Protein AF-A0A1I7TB67-F1 (afdb_monomer)

pLDDT: mean 87.42, std 12.39, range [39.12, 98.25]

Sequence (282 aa):
MHPFYDVKHPHENVTVHERLLENHDFSLIDQDLSWSTNLTELSQSGRPLSVLYDMLVRPGADTGADSPGCLQWEMDRRKEIPHMVIGETKIGGSWNEYDPEMLTVSFSDWMDMPGLTMEQWLGGRPLVKRLPSMAIATYLKKYVEKLGLRKKFHQFFGVTSIRKVGDVWITEGKRSTDGRHFRIRSKQVVVACGKTSPRKLELPNEEHCNIVYDVRTLKERLDSTKKTVIDEEYDTPSTSTSAPVIVVGDGVSSVDCVRHCLERDIPVVHVIRRTLRELRSE

Organism: NCBI:txid1561998

Foldseek 3Di:
DFKAFAPVQAQPPPVLRVVSVVPRVDGPVPDDPVCQCVDPVQVVVVHSPVVSQVCQCPPCVVVVDPGHHRIAADDDPVPDDDAAAEDQADQLACLVVADQQDWDPFFQQVPQDHPAGPCNVVVHDDPDRIDGSNSSSVVRVVVCVVVVVVVRYDYQWDWDDWDDDPQWIWTWGARNVPRDIDIDIGNDDDDDNDDDDFDDPPDPPVVVDPDDRFQNVLVVVQVVVVVVVVPDDDDDPDPPPAPEAEQEEDDPRSVSNVVVCVVVVHHYHYHYDDDPVRVVVD

Structure (mmCIF, N/CA/C/O backbone):
data_AF-A0A1I7TB67-F1
#
_entry.id   AF-A0A1I7TB67-F1
#
loop_
_atom_site.group_PDB
_atom_site.id
_atom_site.type_symbol
_atom_site.label_atom_id
_atom_site.label_alt_id
_atom_site.label_comp_id
_atom_site.label_asym_id
_atom_site.label_entity_id
_atom_site.label_seq_id
_atom_site.pdbx_PDB_ins_code
_atom_site.Cartn_x
_atom_site.Cartn_y
_atom_site.Cartn_z
_atom_site.occupancy
_atom_site.B_iso_or_equiv
_atom_site.auth_seq_id
_atom_site.auth_comp_id
_atom_site.auth_asym_id
_atom_site.auth_atom_id
_atom_site.pdbx_PDB_model_num
ATOM 1 N N . MET A 1 1 ? 3.762 2.035 -16.291 1.00 89.12 1 MET A N 1
ATOM 2 C CA . MET A 1 1 ? 4.929 2.893 -16.022 1.00 89.12 1 MET A CA 1
ATOM 3 C C . MET A 1 1 ? 6.072 1.981 -15.632 1.00 89.12 1 MET A C 1
ATOM 5 O O . MET A 1 1 ? 5.809 0.973 -14.988 1.00 89.12 1 MET A O 1
ATOM 9 N N . HIS A 1 2 ? 7.264 2.255 -16.134 1.00 93.31 2 HIS A N 1
ATOM 10 C CA . HIS A 1 2 ? 8.383 1.329 -16.203 1.00 93.31 2 HIS A CA 1
ATOM 11 C C . HIS A 1 2 ? 9.573 1.943 -15.450 1.00 93.31 2 HIS A C 1
ATOM 13 O O . HIS A 1 2 ? 9.834 3.131 -15.643 1.00 93.31 2 HIS A O 1
ATOM 19 N N . PRO A 1 3 ? 10.247 1.185 -14.570 1.00 95.44 3 PRO A N 1
ATOM 20 C CA . PRO A 1 3 ? 11.448 1.647 -13.884 1.00 95.44 3 PRO A CA 1
ATOM 21 C C . PRO A 1 3 ? 12.650 1.571 -14.825 1.00 95.44 3 PRO A C 1
ATOM 23 O O . PRO A 1 3 ? 12.883 0.526 -15.436 1.00 95.44 3 PRO A O 1
ATOM 26 N N . PHE A 1 4 ? 13.414 2.648 -14.912 1.00 96.38 4 PHE A N 1
ATOM 27 C CA . PHE A 1 4 ? 14.706 2.719 -15.587 1.00 96.38 4 PHE A CA 1
ATOM 28 C C . PHE A 1 4 ? 15.764 3.128 -14.576 1.00 96.38 4 PHE A C 1
ATOM 30 O O . PHE A 1 4 ? 15.467 3.825 -13.603 1.00 96.38 4 PHE A O 1
ATOM 37 N N . TYR A 1 5 ? 16.994 2.688 -14.804 1.00 96.69 5 TYR A N 1
ATOM 38 C CA . TYR A 1 5 ? 18.109 3.107 -13.974 1.00 96.69 5 TYR A CA 1
ATOM 39 C C . TYR A 1 5 ? 18.420 4.585 -14.235 1.00 96.69 5 TYR A C 1
ATOM 41 O O . TYR A 1 5 ? 18.471 5.021 -15.388 1.00 96.69 5 TYR A O 1
ATOM 49 N N . ASP A 1 6 ? 18.584 5.369 -13.173 1.00 95.62 6 ASP A N 1
ATOM 50 C CA . ASP A 1 6 ? 18.954 6.776 -13.270 1.00 95.62 6 ASP A CA 1
ATOM 51 C C . ASP A 1 6 ? 20.472 6.931 -13.154 1.00 95.62 6 ASP A C 1
ATOM 53 O O . ASP A 1 6 ? 21.048 6.920 -12.068 1.00 95.62 6 ASP A O 1
ATOM 57 N N . VAL A 1 7 ? 21.129 7.125 -14.297 1.00 93.44 7 VAL A N 1
ATOM 58 C CA . VAL A 1 7 ? 22.589 7.292 -14.381 1.00 93.44 7 VAL A CA 1
ATOM 59 C C . VAL A 1 7 ? 23.075 8.541 -13.625 1.00 93.44 7 VAL A C 1
ATOM 61 O O . VAL A 1 7 ? 24.240 8.607 -13.238 1.00 93.44 7 VAL A O 1
ATOM 64 N N . LYS A 1 8 ? 22.202 9.531 -13.372 1.00 93.75 8 LYS A N 1
ATOM 65 C CA . LYS A 1 8 ? 22.553 10.736 -12.598 1.00 93.75 8 LYS A CA 1
ATOM 66 C C . LYS A 1 8 ? 22.608 10.475 -11.094 1.00 93.75 8 LYS A C 1
ATOM 68 O O . LYS A 1 8 ? 23.275 11.226 -10.386 1.00 93.75 8 LYS A O 1
ATOM 73 N N . HIS A 1 9 ? 21.937 9.427 -10.625 1.00 93.56 9 HIS A N 1
ATOM 74 C CA . HIS A 1 9 ? 21.902 9.011 -9.225 1.00 93.56 9 HIS A CA 1
ATOM 75 C C . HIS A 1 9 ? 22.401 7.562 -9.117 1.00 93.56 9 HIS A C 1
ATOM 77 O O . HIS A 1 9 ? 21.609 6.637 -8.918 1.00 93.56 9 HIS A O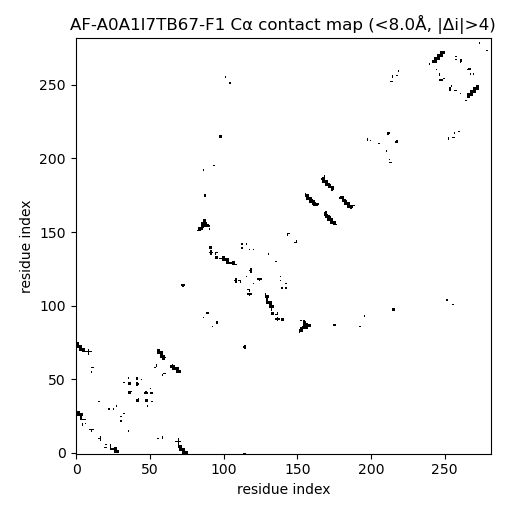 1
ATOM 83 N N . PRO A 1 10 ? 23.716 7.340 -9.303 1.00 92.75 10 PRO A 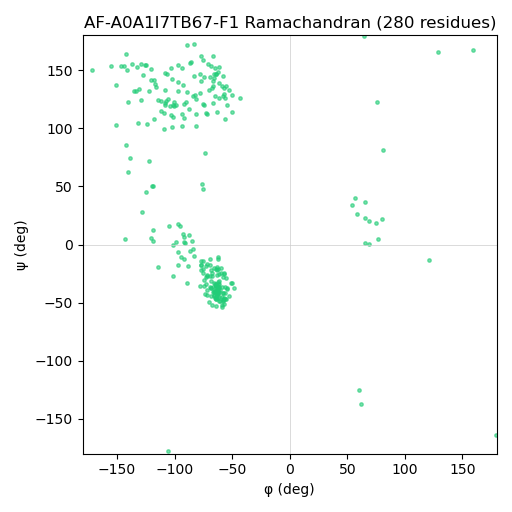N 1
ATOM 84 C CA . PRO A 1 10 ? 24.283 6.002 -9.372 1.00 92.75 10 PRO A CA 1
ATOM 85 C C . PRO A 1 10 ? 24.159 5.256 -8.041 1.00 92.75 10 PRO A C 1
ATOM 87 O O . PRO A 1 10 ? 24.274 5.846 -6.969 1.00 92.75 10 PRO A O 1
ATOM 90 N N . HIS A 1 11 ? 23.988 3.937 -8.121 1.00 91.50 11 HIS A N 1
ATOM 91 C CA . HIS A 1 11 ? 24.039 3.065 -6.953 1.00 91.50 11 HIS A CA 1
ATOM 92 C C . HIS A 1 11 ? 25.458 3.025 -6.353 1.00 91.50 11 HIS A C 1
ATOM 94 O O . HIS A 1 11 ? 26.442 2.968 -7.089 1.00 91.50 11 HIS A O 1
ATOM 100 N N . GLU A 1 12 ? 25.565 3.014 -5.021 1.00 88.88 12 GLU A N 1
ATOM 101 C CA . GLU A 1 12 ? 26.849 3.088 -4.301 1.00 88.88 12 GLU A CA 1
ATOM 102 C C . GLU A 1 12 ? 27.734 1.849 -4.520 1.00 88.88 12 GLU A C 1
ATOM 104 O O . GLU A 1 12 ? 28.956 1.949 -4.636 1.00 88.88 12 GLU A O 1
ATOM 109 N N . ASN A 1 13 ? 27.123 0.663 -4.609 1.00 89.06 13 ASN A N 1
ATOM 110 C CA . ASN A 1 13 ? 27.834 -0.566 -4.960 1.00 89.06 13 ASN A CA 1
ATOM 111 C C . ASN A 1 13 ? 28.228 -0.547 -6.449 1.00 89.06 13 ASN A C 1
ATOM 113 O O . ASN A 1 13 ? 27.364 -0.647 -7.323 1.00 89.06 13 ASN A O 1
ATOM 117 N N . VAL A 1 14 ? 29.536 -0.466 -6.719 1.00 90.69 14 VAL A N 1
ATOM 118 C CA . VAL A 1 14 ? 30.121 -0.372 -8.069 1.00 90.69 14 VAL A CA 1
ATOM 119 C C . VAL A 1 14 ? 29.698 -1.535 -8.967 1.00 90.69 14 VAL A C 1
ATOM 121 O O . VAL A 1 14 ? 29.331 -1.314 -10.116 1.00 90.69 14 VAL A O 1
ATOM 124 N N . THR A 1 15 ? 29.663 -2.764 -8.446 1.00 90.19 15 THR A N 1
ATOM 125 C CA . THR A 1 15 ? 29.260 -3.937 -9.235 1.00 90.19 15 THR A CA 1
ATOM 126 C C . THR A 1 15 ? 27.789 -3.862 -9.641 1.00 90.19 15 THR A C 1
ATOM 128 O O . THR A 1 15 ? 27.446 -4.187 -10.775 1.00 90.19 15 THR A O 1
ATOM 131 N N . VAL A 1 16 ? 26.912 -3.410 -8.739 1.00 91.50 16 VAL A N 1
ATOM 132 C CA . VAL A 1 16 ? 25.491 -3.170 -9.056 1.00 91.50 16 VAL A CA 1
ATOM 133 C C . VAL A 1 16 ? 25.360 -2.062 -10.102 1.00 91.50 16 VAL A C 1
ATOM 135 O O . VAL A 1 16 ? 24.614 -2.217 -11.067 1.00 91.50 16 VAL A O 1
ATOM 138 N N . HIS A 1 17 ? 26.106 -0.968 -9.932 1.00 93.81 17 HIS A N 1
ATOM 139 C CA . HIS A 1 17 ? 26.105 0.160 -10.858 1.00 93.81 17 HIS A CA 1
ATOM 140 C C . HIS A 1 17 ? 26.509 -0.262 -12.276 1.00 93.81 17 HIS A C 1
ATOM 142 O O . HIS A 1 17 ? 25.766 0.013 -13.214 1.00 93.81 17 HIS A O 1
ATOM 148 N N . GLU A 1 18 ? 27.638 -0.958 -12.436 1.00 93.50 18 GLU A N 1
ATOM 149 C CA . GLU A 1 18 ? 28.138 -1.420 -13.738 1.00 93.50 18 GLU A CA 1
ATOM 150 C C . GLU A 1 18 ? 27.126 -2.335 -14.438 1.00 93.50 18 GLU A C 1
ATOM 152 O O . GLU A 1 18 ? 26.805 -2.121 -15.607 1.00 93.50 18 GLU A O 1
ATOM 157 N N . ARG A 1 19 ? 26.539 -3.291 -13.705 1.00 93.19 19 ARG A N 1
ATOM 158 C CA . ARG A 1 19 ? 25.526 -4.214 -14.244 1.00 93.19 19 ARG A CA 1
ATOM 159 C C . ARG A 1 19 ? 24.264 -3.513 -14.734 1.00 93.19 19 ARG A C 1
ATOM 161 O O . ARG A 1 19 ? 23.714 -3.895 -15.764 1.00 93.19 19 ARG A O 1
ATOM 168 N N . LEU A 1 20 ? 23.792 -2.503 -14.006 1.00 94.69 20 LEU A N 1
ATOM 169 C CA . LEU A 1 20 ? 22.623 -1.721 -14.414 1.00 94.69 20 LEU A CA 1
ATOM 170 C C . LEU A 1 20 ? 22.950 -0.760 -15.564 1.00 94.69 20 LEU A C 1
ATOM 172 O O . LEU A 1 20 ? 22.087 -0.494 -16.401 1.00 94.69 20 LEU A O 1
ATOM 176 N N . LEU A 1 21 ? 24.191 -0.270 -15.636 1.00 95.12 21 LEU A N 1
ATOM 177 C CA . LEU A 1 21 ? 24.649 0.626 -16.696 1.00 95.12 21 LEU A CA 1
ATOM 178 C C . LEU A 1 21 ? 24.739 -0.081 -18.058 1.00 95.12 21 LEU A C 1
ATOM 180 O O . LEU A 1 21 ? 24.368 0.520 -19.069 1.00 95.12 21 LEU A O 1
ATOM 184 N N . GLU A 1 22 ? 25.148 -1.360 -18.080 1.00 93.56 22 GLU A N 1
ATOM 185 C CA . GLU A 1 22 ? 25.217 -2.207 -19.289 1.00 93.56 22 GLU A CA 1
ATOM 186 C C . GLU A 1 22 ? 23.914 -2.183 -20.109 1.00 93.56 22 GLU A C 1
ATOM 188 O O . GLU A 1 22 ? 23.960 -2.252 -21.335 1.00 93.56 22 GLU A O 1
ATOM 193 N N . ASN A 1 23 ? 22.757 -2.056 -19.447 1.00 92.69 23 ASN A N 1
ATOM 194 C CA . ASN A 1 23 ? 21.434 -2.096 -20.075 1.00 92.69 23 ASN A CA 1
ATOM 195 C C . ASN A 1 23 ? 20.546 -0.896 -19.695 1.00 92.69 23 ASN A C 1
ATOM 197 O O . ASN A 1 23 ? 19.321 -1.019 -19.689 1.00 92.69 23 ASN A O 1
ATOM 201 N N . HIS A 1 24 ? 21.132 0.265 -19.376 1.00 93.19 24 HIS A N 1
ATOM 202 C CA . HIS A 1 24 ? 20.386 1.430 -18.871 1.00 93.19 24 HIS A CA 1
ATOM 203 C C . HIS A 1 24 ? 19.297 1.960 -19.827 1.00 93.19 24 HIS A C 1
ATOM 205 O O . HIS A 1 24 ? 18.316 2.542 -19.366 1.00 93.19 24 HIS A O 1
ATOM 211 N N . ASP A 1 25 ? 19.430 1.707 -21.134 1.00 93.44 25 ASP A N 1
ATOM 212 C CA . ASP A 1 25 ? 18.431 2.041 -22.163 1.00 93.44 25 ASP A CA 1
ATOM 213 C C . ASP A 1 25 ? 17.146 1.194 -22.074 1.00 93.44 25 ASP A C 1
ATOM 215 O O . ASP A 1 25 ? 16.137 1.494 -22.720 1.00 93.44 25 ASP A O 1
ATOM 219 N N . PHE A 1 26 ? 17.159 0.116 -21.287 1.00 94.00 26 PHE A N 1
ATOM 220 C CA . PHE A 1 26 ? 16.025 -0.778 -21.091 1.00 94.00 26 PHE A CA 1
ATOM 221 C C . PHE A 1 26 ? 15.435 -0.618 -19.694 1.00 94.00 26 PHE A C 1
ATOM 223 O O . PHE A 1 26 ? 16.140 -0.399 -18.710 1.00 94.00 26 PHE A O 1
ATOM 230 N N . SER A 1 27 ? 14.120 -0.802 -19.580 1.00 94.88 27 SER A N 1
ATOM 231 C CA . SER A 1 27 ? 13.483 -0.846 -18.268 1.00 94.88 27 SER A CA 1
ATOM 232 C C . SER A 1 27 ? 13.966 -2.067 -17.499 1.00 94.88 27 SER A C 1
ATOM 234 O O . SER A 1 27 ? 14.076 -3.143 -18.077 1.00 94.88 27 SER A O 1
ATOM 236 N N . LEU A 1 28 ? 14.136 -1.941 -16.183 1.00 94.88 28 LEU A N 1
ATOM 237 C CA . LEU A 1 28 ? 14.546 -3.052 -15.322 1.00 94.88 28 LEU A CA 1
ATOM 238 C C . LEU A 1 28 ? 13.617 -4.271 -15.433 1.00 94.88 28 LEU A C 1
ATOM 240 O O . LEU A 1 28 ? 14.074 -5.392 -15.254 1.00 94.88 28 LEU A O 1
ATOM 244 N N . ILE A 1 29 ? 12.330 -4.079 -15.755 1.00 92.50 29 ILE A N 1
ATOM 245 C CA . ILE A 1 29 ? 11.395 -5.207 -15.930 1.00 92.50 29 ILE A CA 1
ATOM 246 C C . ILE A 1 29 ? 11.640 -6.003 -17.220 1.00 92.50 29 ILE A C 1
ATOM 248 O O . ILE A 1 29 ? 11.142 -7.116 -17.347 1.00 92.50 29 ILE A O 1
ATOM 252 N N . ASP A 1 30 ? 12.353 -5.408 -18.177 1.00 92.56 30 ASP A N 1
ATOM 253 C CA . ASP A 1 30 ? 12.696 -5.997 -19.470 1.00 92.56 30 ASP A CA 1
ATOM 254 C C . ASP A 1 30 ? 14.157 -6.508 -19.491 1.00 92.56 30 ASP A C 1
ATOM 256 O O . ASP A 1 30 ? 14.607 -7.028 -20.510 1.00 92.56 30 ASP A O 1
ATOM 260 N N . GLN A 1 31 ? 14.904 -6.358 -18.388 1.00 93.81 31 GLN A N 1
ATOM 261 C CA . GLN A 1 31 ? 16.299 -6.786 -18.253 1.00 93.81 31 GLN A CA 1
ATOM 262 C C . GLN A 1 31 ? 16.421 -8.159 -17.573 1.00 93.81 31 GLN A C 1
ATOM 264 O O . GLN A 1 31 ? 15.592 -8.542 -16.745 1.00 93.81 31 GLN A O 1
ATOM 269 N N . ASP A 1 32 ? 17.512 -8.877 -17.860 1.00 91.44 32 ASP A N 1
ATOM 270 C CA . ASP A 1 32 ? 17.909 -10.048 -17.077 1.00 91.44 32 ASP A CA 1
ATOM 271 C C . ASP A 1 32 ? 18.666 -9.612 -15.813 1.00 91.44 32 ASP A C 1
ATOM 273 O O . ASP A 1 32 ? 19.847 -9.265 -15.845 1.00 91.44 32 ASP A O 1
ATOM 277 N N . LEU A 1 33 ? 17.961 -9.632 -14.680 1.00 92.38 33 LEU A N 1
ATOM 278 C CA . LEU A 1 33 ? 18.500 -9.286 -13.363 1.00 92.38 33 LEU A CA 1
ATOM 279 C C . LEU A 1 33 ? 18.963 -10.515 -12.561 1.00 92.38 33 LEU A C 1
ATOM 281 O O . LEU A 1 33 ? 19.160 -10.420 -11.346 1.00 92.38 33 LEU A O 1
ATOM 285 N N . SER A 1 34 ? 19.139 -11.677 -13.201 1.00 88.62 34 SER A N 1
ATOM 286 C CA . SER A 1 34 ? 19.585 -12.909 -12.533 1.00 88.62 34 SER A CA 1
ATOM 287 C C . SER A 1 34 ? 20.938 -12.757 -11.835 1.00 88.62 34 SER A C 1
ATOM 289 O O . SER A 1 34 ? 21.161 -13.368 -10.797 1.00 88.62 34 SER A O 1
ATOM 291 N N . TRP A 1 35 ? 21.808 -11.865 -12.314 1.00 88.75 35 TRP A N 1
ATOM 292 C CA . TRP A 1 35 ? 23.085 -11.548 -11.667 1.00 88.75 35 TRP A CA 1
ATOM 293 C C . TRP A 1 35 ? 22.935 -11.058 -10.217 1.00 88.75 35 TRP A C 1
ATOM 295 O O . TRP A 1 35 ? 23.855 -11.245 -9.420 1.00 88.75 35 TRP A O 1
ATOM 305 N N . SER A 1 36 ? 21.784 -10.484 -9.847 1.00 88.25 36 SER A N 1
ATOM 306 C CA . SER A 1 36 ? 21.511 -10.013 -8.481 1.00 88.25 36 SER A CA 1
ATOM 307 C C . SER A 1 36 ? 21.550 -11.132 -7.437 1.00 88.25 36 SER A C 1
ATOM 309 O O . SER A 1 36 ? 21.874 -10.880 -6.278 1.00 88.25 36 SER A O 1
ATOM 311 N N . THR A 1 37 ? 21.296 -12.387 -7.828 1.00 84.06 37 THR A N 1
ATOM 312 C CA . THR A 1 37 ? 21.375 -13.539 -6.915 1.00 84.06 37 THR A CA 1
ATOM 313 C C . THR A 1 37 ? 22.804 -13.844 -6.475 1.00 84.06 37 THR A C 1
ATOM 315 O O . THR A 1 37 ? 23.003 -14.488 -5.449 1.00 84.06 37 THR A O 1
ATOM 318 N N . ASN A 1 38 ? 23.797 -13.401 -7.249 1.00 80.62 38 ASN A N 1
ATOM 319 C CA . ASN A 1 38 ? 25.212 -13.675 -7.002 1.00 80.62 38 ASN A CA 1
ATOM 320 C C . ASN A 1 38 ? 25.848 -12.658 -6.045 1.00 80.62 38 ASN A C 1
ATOM 322 O O . ASN A 1 38 ? 27.000 -12.823 -5.651 1.00 80.62 38 ASN A O 1
ATOM 326 N N . LEU A 1 39 ? 25.109 -11.614 -5.662 1.00 78.75 39 LEU A N 1
ATOM 327 C CA . LEU A 1 39 ? 25.555 -10.625 -4.692 1.00 78.75 39 LEU A CA 1
ATOM 328 C C . LEU A 1 39 ? 25.206 -11.097 -3.283 1.00 78.75 39 LEU A C 1
ATOM 330 O O . LEU A 1 39 ? 24.034 -11.232 -2.933 1.00 78.75 39 LEU A O 1
ATOM 334 N N . THR A 1 40 ? 26.234 -11.332 -2.468 1.00 69.94 40 THR A N 1
ATOM 335 C CA . THR A 1 40 ? 26.109 -11.833 -1.090 1.00 69.94 40 THR A CA 1
ATOM 336 C C . THR A 1 40 ? 25.188 -10.969 -0.227 1.00 69.94 40 THR A C 1
ATOM 338 O O . THR A 1 40 ? 24.418 -11.501 0.566 1.00 69.94 40 THR A O 1
ATOM 341 N N . GLU A 1 41 ? 25.223 -9.648 -0.411 1.00 69.25 41 GLU A N 1
ATOM 342 C CA . GLU A 1 41 ? 24.366 -8.687 0.302 1.00 69.25 41 GLU A CA 1
ATOM 343 C C . GLU A 1 41 ? 22.875 -8.872 -0.028 1.00 69.25 41 GLU A C 1
ATOM 345 O O . GLU A 1 41 ? 22.018 -8.722 0.838 1.00 69.25 41 GLU A O 1
ATOM 350 N N . LEU A 1 42 ? 22.555 -9.260 -1.266 1.00 67.69 42 LEU A N 1
ATOM 351 C CA . LEU A 1 42 ? 21.179 -9.435 -1.738 1.00 67.69 42 LEU A CA 1
ATOM 352 C C . LEU A 1 42 ? 20.658 -10.858 -1.495 1.00 67.69 42 LEU A C 1
ATOM 354 O O . LEU A 1 42 ? 19.467 -11.059 -1.239 1.00 67.69 42 LEU A O 1
ATOM 358 N N . SER A 1 43 ? 21.535 -11.860 -1.575 1.00 63.50 43 SER A N 1
ATOM 359 C CA . SER A 1 43 ? 21.163 -13.279 -1.554 1.00 63.50 43 SER A CA 1
ATOM 360 C C . SER A 1 43 ? 20.786 -13.808 -0.169 1.00 63.50 43 SER A C 1
ATOM 362 O O . SER A 1 43 ? 19.968 -14.726 -0.075 1.00 63.50 43 SER A O 1
ATOM 364 N N . GLN A 1 44 ? 21.278 -13.187 0.910 1.00 66.94 44 GLN A N 1
ATOM 365 C CA . GLN A 1 44 ? 20.950 -13.571 2.294 1.00 66.94 44 GLN A CA 1
ATOM 366 C C . GLN A 1 44 ? 19.462 -13.389 2.644 1.00 66.94 44 GLN A C 1
ATOM 368 O O . GLN A 1 44 ? 18.953 -14.041 3.553 1.00 66.94 44 GLN A O 1
ATOM 373 N N . SER A 1 45 ? 18.744 -12.552 1.892 1.00 67.00 45 SER A N 1
ATOM 374 C CA . SER A 1 45 ? 17.313 -12.285 2.087 1.00 67.00 45 SER A CA 1
ATOM 375 C C . SER A 1 45 ? 16.381 -13.390 1.563 1.00 67.00 45 SER A C 1
ATOM 377 O O . SER A 1 45 ? 15.176 -13.361 1.821 1.00 67.00 45 SER A O 1
ATOM 379 N N . GLY A 1 46 ? 16.891 -14.325 0.749 1.00 76.56 46 GLY A N 1
ATOM 380 C CA . GLY A 1 46 ? 16.075 -15.279 -0.014 1.00 76.56 46 GLY A CA 1
ATOM 381 C C . GLY A 1 46 ? 15.187 -14.637 -1.096 1.00 76.56 46 GLY A C 1
ATOM 382 O O . GLY A 1 46 ? 14.437 -15.347 -1.768 1.00 76.56 46 GLY A O 1
ATOM 383 N N . ARG A 1 47 ? 15.251 -13.307 -1.278 1.00 84.56 47 ARG A N 1
ATOM 384 C CA . ARG A 1 47 ? 14.491 -12.520 -2.267 1.00 84.56 47 ARG A CA 1
ATOM 385 C C . ARG A 1 47 ? 15.363 -11.418 -2.894 1.00 84.56 47 ARG A C 1
ATOM 387 O O . ARG A 1 47 ? 15.035 -10.237 -2.780 1.00 84.56 47 ARG A O 1
ATOM 394 N N . PRO A 1 48 ? 16.448 -11.789 -3.595 1.00 86.44 48 PRO A N 1
ATOM 395 C CA . PRO A 1 48 ? 17.457 -10.841 -4.073 1.00 86.44 48 PRO A CA 1
ATOM 396 C C . PRO A 1 48 ? 16.895 -9.758 -5.000 1.00 86.44 48 PRO A C 1
ATOM 398 O O . PRO A 1 48 ? 17.295 -8.605 -4.893 1.00 86.44 48 PRO A O 1
ATOM 401 N N . LEU A 1 49 ? 15.914 -10.088 -5.850 1.00 88.56 49 LEU A N 1
ATOM 402 C CA . LEU A 1 49 ? 15.264 -9.096 -6.712 1.00 88.56 49 LEU A CA 1
ATOM 403 C C . LEU A 1 49 ? 14.474 -8.057 -5.912 1.00 88.56 49 LEU A C 1
ATOM 405 O O . LEU A 1 49 ? 14.555 -6.875 -6.218 1.00 88.56 49 LEU A O 1
ATOM 409 N N . SER A 1 50 ? 13.718 -8.474 -4.893 1.00 88.31 50 SER A N 1
ATOM 410 C CA . SER A 1 50 ? 12.957 -7.535 -4.060 1.00 88.31 50 SER A CA 1
ATOM 411 C C . SER A 1 50 ? 13.893 -6.570 -3.340 1.00 88.31 50 SER A C 1
ATOM 413 O O . SER A 1 50 ? 13.685 -5.367 -3.415 1.00 88.31 50 SER A O 1
ATOM 415 N N . VAL A 1 51 ? 14.970 -7.096 -2.750 1.00 88.75 51 VAL A N 1
ATOM 416 C CA . VAL A 1 51 ? 15.974 -6.274 -2.064 1.00 88.75 51 VAL A CA 1
ATOM 417 C C . VAL A 1 51 ? 16.686 -5.331 -3.032 1.00 88.75 51 VAL A C 1
ATOM 419 O O . VAL A 1 51 ? 16.874 -4.167 -2.699 1.00 88.75 51 VAL A O 1
ATOM 422 N N . LEU A 1 52 ? 17.020 -5.780 -4.249 1.00 91.62 52 LEU A N 1
ATOM 423 C CA . LEU A 1 52 ? 17.589 -4.901 -5.274 1.00 91.62 52 LEU A CA 1
ATOM 424 C C . LEU A 1 52 ? 16.650 -3.728 -5.581 1.00 91.62 52 LEU A C 1
ATOM 426 O O . LEU A 1 52 ? 17.094 -2.586 -5.618 1.00 91.62 52 LEU A O 1
ATOM 430 N N . TYR A 1 53 ? 15.356 -3.986 -5.784 1.00 92.06 53 TYR A N 1
ATOM 431 C CA . TYR A 1 53 ? 14.387 -2.914 -6.014 1.00 92.06 53 TYR A CA 1
ATOM 432 C C . TYR A 1 53 ? 14.280 -1.968 -4.817 1.00 92.06 53 TYR A C 1
ATOM 434 O O . TYR A 1 53 ? 14.265 -0.758 -5.026 1.00 92.06 53 TYR A O 1
ATOM 442 N N . ASP A 1 54 ? 14.255 -2.485 -3.590 1.00 90.00 54 ASP A N 1
ATOM 443 C CA . ASP A 1 54 ? 14.197 -1.655 -2.383 1.00 90.00 54 ASP A CA 1
ATOM 444 C C . ASP A 1 54 ? 15.437 -0.750 -2.275 1.00 90.00 54 ASP A C 1
ATOM 446 O O . ASP A 1 54 ? 15.298 0.461 -2.087 1.00 90.00 54 ASP A O 1
ATOM 450 N N . MET A 1 55 ? 16.634 -1.300 -2.514 1.00 90.00 55 MET A N 1
ATOM 451 C CA . MET A 1 55 ? 17.896 -0.550 -2.541 1.00 90.00 55 MET A CA 1
ATOM 452 C C . MET A 1 55 ? 17.946 0.490 -3.662 1.00 90.00 55 MET A C 1
ATOM 454 O O . MET A 1 55 ? 18.504 1.564 -3.472 1.00 90.00 55 MET A O 1
ATOM 458 N N . LEU A 1 56 ? 17.356 0.209 -4.827 1.00 93.69 56 LEU A N 1
ATOM 459 C CA . LEU A 1 56 ? 17.324 1.160 -5.939 1.00 93.69 56 LEU A CA 1
ATOM 460 C C . LEU A 1 56 ? 16.276 2.257 -5.743 1.00 93.69 56 LEU A C 1
ATOM 462 O O . LEU A 1 56 ? 16.505 3.396 -6.141 1.00 93.69 56 LEU A O 1
ATOM 466 N N . VAL A 1 57 ? 15.125 1.951 -5.141 1.00 92.50 57 VAL A N 1
ATOM 467 C CA . VAL A 1 57 ? 14.111 2.967 -4.825 1.00 92.50 57 VAL A CA 1
ATOM 468 C C . VAL A 1 57 ? 14.594 3.852 -3.673 1.00 92.50 57 VAL A C 1
ATOM 470 O O . VAL A 1 57 ? 14.362 5.060 -3.718 1.00 92.50 57 VAL A O 1
ATOM 473 N N . ARG A 1 58 ? 15.256 3.277 -2.656 1.00 90.12 58 ARG A N 1
ATOM 474 C CA . ARG A 1 58 ? 15.755 3.989 -1.465 1.00 90.12 58 ARG A CA 1
ATOM 475 C C . ARG A 1 58 ? 17.113 3.444 -0.999 1.00 90.12 58 ARG A C 1
ATOM 477 O O . ARG A 1 58 ? 17.157 2.616 -0.083 1.00 90.12 58 ARG A O 1
ATOM 484 N N . PRO A 1 59 ? 18.224 3.929 -1.574 1.00 89.94 59 PRO A N 1
ATOM 485 C CA . PRO A 1 59 ? 19.557 3.512 -1.152 1.00 89.94 59 PRO A CA 1
ATOM 486 C C . PRO A 1 59 ? 19.789 3.803 0.336 1.00 89.94 59 PRO A C 1
ATOM 488 O O . PRO A 1 59 ? 19.557 4.918 0.803 1.00 89.94 59 PRO A O 1
ATOM 491 N N . GLY A 1 60 ? 20.221 2.789 1.091 1.00 84.56 60 GLY A N 1
ATOM 492 C CA . GLY A 1 60 ? 20.550 2.921 2.515 1.00 84.56 60 GLY A CA 1
ATOM 493 C C . GLY A 1 60 ? 19.357 3.174 3.451 1.00 84.56 60 GLY A C 1
ATOM 494 O O . GLY A 1 60 ? 19.555 3.637 4.573 1.00 84.56 60 GLY A O 1
ATOM 495 N N . ALA A 1 61 ? 18.121 2.860 3.045 1.00 85.25 61 ALA A N 1
ATOM 496 C CA . ALA A 1 61 ? 16.946 3.042 3.907 1.00 85.25 61 ALA A CA 1
ATOM 497 C C . ALA A 1 61 ? 17.081 2.338 5.274 1.00 85.25 61 ALA A C 1
ATOM 499 O O . ALA A 1 61 ? 16.702 2.909 6.299 1.00 85.25 61 ALA A O 1
ATOM 500 N N . ASP A 1 62 ? 17.682 1.144 5.303 1.00 79.88 62 ASP A N 1
ATOM 501 C CA . ASP A 1 62 ? 17.896 0.354 6.525 1.00 79.88 62 ASP A CA 1
ATOM 502 C C . ASP A 1 62 ? 18.928 0.976 7.478 1.00 79.88 62 ASP A C 1
ATOM 504 O O . ASP A 1 62 ? 18.857 0.780 8.691 1.00 79.88 62 ASP A O 1
ATOM 508 N N . THR A 1 63 ? 19.875 1.758 6.949 1.00 83.25 63 THR A N 1
ATOM 509 C CA . THR A 1 63 ? 20.868 2.502 7.741 1.00 83.25 63 THR A CA 1
ATOM 510 C C . THR A 1 63 ? 20.394 3.914 8.089 1.00 83.25 63 THR A C 1
ATOM 512 O O . THR A 1 63 ? 21.108 4.662 8.757 1.00 83.25 63 THR A O 1
ATOM 515 N N . GLY A 1 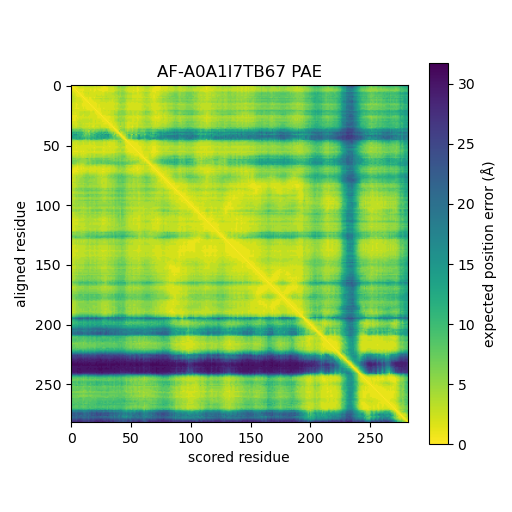64 ? 19.177 4.280 7.671 1.00 81.31 64 GLY A N 1
ATOM 516 C CA . GLY A 1 64 ? 18.608 5.610 7.864 1.00 81.31 64 GLY A CA 1
ATOM 517 C C . GLY A 1 64 ? 19.194 6.675 6.936 1.00 81.31 64 GLY A C 1
ATOM 518 O O . GLY A 1 64 ? 19.056 7.863 7.237 1.00 81.31 64 GLY A O 1
ATOM 519 N N . ALA A 1 65 ? 19.845 6.273 5.839 1.00 84.19 65 ALA A N 1
ATOM 520 C CA . ALA A 1 65 ? 20.344 7.197 4.830 1.00 84.19 65 ALA A CA 1
ATOM 521 C C . ALA A 1 65 ? 19.192 7.930 4.120 1.00 84.19 65 ALA A C 1
ATOM 523 O O . ALA A 1 65 ? 18.077 7.420 3.995 1.00 84.19 65 ALA A O 1
ATOM 524 N N . ASP A 1 66 ? 19.486 9.140 3.647 1.00 81.94 66 ASP A N 1
ATOM 525 C CA . ASP A 1 66 ? 18.564 10.006 2.901 1.00 81.94 66 ASP A CA 1
ATOM 526 C C . ASP A 1 66 ? 19.140 10.303 1.508 1.00 81.94 66 ASP A C 1
ATOM 528 O O . ASP A 1 66 ? 19.306 11.453 1.095 1.00 81.94 66 ASP A O 1
ATOM 532 N N . SER A 1 67 ? 19.536 9.234 0.817 1.00 85.50 67 SER A N 1
ATOM 533 C CA . SER A 1 67 ? 20.071 9.292 -0.542 1.00 85.50 67 SER A CA 1
ATOM 534 C C . SER A 1 67 ? 18.928 9.326 -1.569 1.00 85.50 67 SER A C 1
ATOM 536 O O . SER A 1 67 ? 17.891 8.687 -1.361 1.00 85.50 67 SER A O 1
ATOM 538 N N . PRO A 1 68 ? 19.085 10.048 -2.695 1.00 87.75 68 PRO A N 1
ATOM 539 C CA . PRO A 1 68 ? 18.109 10.008 -3.778 1.00 87.75 68 PRO A CA 1
ATOM 540 C C . PRO A 1 68 ? 18.002 8.593 -4.361 1.00 87.75 68 PRO A C 1
ATOM 542 O O . PRO A 1 68 ? 18.981 7.850 -4.403 1.00 87.75 68 PRO A O 1
ATOM 545 N N . GLY A 1 69 ? 16.808 8.229 -4.831 1.00 92.12 69 GLY A N 1
ATOM 546 C CA . GLY A 1 69 ? 16.589 6.949 -5.500 1.00 92.12 69 GLY A CA 1
ATOM 547 C C . GLY A 1 69 ? 17.378 6.837 -6.808 1.00 92.12 69 GLY A C 1
ATOM 548 O O . GLY A 1 69 ? 17.531 7.811 -7.541 1.00 92.12 69 GLY A O 1
ATOM 549 N N . CYS A 1 70 ? 17.813 5.623 -7.129 1.00 95.56 70 CYS A N 1
ATOM 550 C CA . CYS A 1 70 ? 18.532 5.277 -8.355 1.00 95.56 70 CYS A CA 1
ATOM 551 C C . CYS A 1 70 ? 17.600 4.930 -9.528 1.00 95.56 70 CYS A C 1
ATOM 553 O O . CYS A 1 70 ? 18.055 4.409 -10.547 1.00 95.56 70 CYS A O 1
ATOM 555 N N . LEU A 1 71 ? 16.287 5.135 -9.378 1.00 95.50 71 LEU A N 1
ATOM 556 C CA . LEU A 1 71 ? 15.293 4.827 -10.403 1.00 95.50 71 LEU A CA 1
ATOM 557 C C . LEU A 1 71 ? 14.592 6.083 -10.899 1.00 95.50 71 LEU A C 1
ATOM 559 O O . LEU A 1 71 ? 14.074 6.882 -10.120 1.00 95.50 71 LEU A O 1
ATOM 563 N N . GLN A 1 72 ? 14.450 6.155 -12.216 1.00 94.50 72 GLN A N 1
ATOM 564 C CA . GLN A 1 72 ? 13.523 7.051 -12.886 1.00 94.50 72 GLN A CA 1
ATOM 565 C C . GLN A 1 72 ? 12.343 6.256 -13.443 1.00 94.50 72 GLN A C 1
ATOM 567 O O . GLN A 1 72 ? 12.461 5.094 -13.838 1.00 94.50 72 GLN A O 1
ATOM 572 N N . TRP A 1 73 ? 11.170 6.878 -13.445 1.00 94.44 73 TRP A N 1
ATOM 573 C CA . TRP A 1 73 ? 9.935 6.224 -13.849 1.00 94.44 73 TRP A CA 1
ATOM 574 C C . TRP A 1 73 ? 9.408 6.811 -15.145 1.00 94.44 73 TRP A C 1
ATOM 576 O O . TRP A 1 73 ? 9.090 7.997 -15.214 1.00 94.44 73 TRP A O 1
ATOM 586 N N . GLU A 1 74 ? 9.224 5.957 -16.146 1.00 92.88 74 GLU A N 1
ATOM 587 C CA . GLU A 1 74 ? 8.794 6.389 -17.472 1.00 92.88 74 GLU A CA 1
ATOM 588 C C . GLU A 1 74 ? 7.474 5.746 -17.892 1.00 92.88 74 GLU A C 1
ATOM 590 O O . GLU A 1 74 ? 7.179 4.574 -17.625 1.00 92.88 74 GLU A O 1
ATOM 595 N N . MET A 1 75 ? 6.628 6.521 -18.567 1.00 89.94 75 MET A N 1
ATOM 596 C CA . MET A 1 75 ? 5.346 6.041 -19.071 1.00 89.94 75 MET A CA 1
ATOM 597 C C . MET A 1 75 ? 5.425 5.772 -20.574 1.00 89.94 75 MET A C 1
ATOM 599 O O . MET A 1 75 ? 5.273 6.687 -21.376 1.00 89.94 75 MET A O 1
ATOM 603 N N . ASP A 1 76 ? 5.558 4.499 -20.957 1.00 88.50 76 ASP A N 1
ATOM 604 C CA . ASP A 1 76 ? 5.420 4.076 -22.355 1.00 88.50 76 ASP A CA 1
ATOM 605 C C . ASP A 1 76 ? 3.972 3.660 -22.662 1.00 88.50 76 ASP A C 1
ATOM 607 O O . ASP A 1 76 ? 3.491 2.610 -22.227 1.00 88.50 76 ASP A O 1
ATOM 611 N N . ARG A 1 77 ? 3.263 4.487 -23.439 1.00 87.56 77 ARG A N 1
ATOM 612 C CA . ARG A 1 77 ? 1.882 4.216 -23.879 1.00 87.56 77 ARG A CA 1
ATOM 613 C C . ARG A 1 77 ? 1.780 3.031 -24.840 1.00 87.56 77 ARG A C 1
ATOM 615 O O . ARG A 1 77 ? 0.723 2.413 -24.907 1.00 87.56 77 ARG A O 1
ATOM 622 N N . ARG A 1 78 ? 2.853 2.684 -25.558 1.00 90.94 78 ARG A N 1
ATOM 623 C CA . ARG A 1 78 ? 2.873 1.542 -26.491 1.00 90.94 78 ARG A CA 1
ATOM 624 C C . ARG A 1 78 ? 2.860 0.208 -25.748 1.00 90.94 78 ARG A C 1
ATOM 626 O O . ARG A 1 78 ? 2.355 -0.774 -26.278 1.00 90.94 78 ARG A O 1
ATOM 633 N N . LYS A 1 79 ? 3.375 0.193 -24.514 1.00 89.88 79 LYS A N 1
ATOM 634 C CA . LYS A 1 79 ? 3.357 -0.958 -23.600 1.00 89.88 79 LYS A CA 1
ATOM 635 C C . LYS A 1 79 ? 2.138 -0.949 -22.658 1.00 89.88 79 LYS A C 1
ATOM 637 O O . LYS A 1 79 ? 2.074 -1.748 -21.727 1.00 89.88 79 LYS A O 1
ATOM 642 N N . GLU A 1 80 ? 1.159 -0.056 -22.862 1.00 90.31 80 GLU A N 1
ATOM 643 C CA . GLU A 1 80 ? -0.042 -0.002 -22.020 1.00 90.31 80 GLU A CA 1
ATOM 644 C C . GLU A 1 80 ? -0.900 -1.264 -22.205 1.00 90.31 80 GLU A C 1
ATOM 646 O O . GLU A 1 80 ? -1.396 -1.556 -23.292 1.00 90.31 80 GLU A O 1
ATOM 651 N N . ILE A 1 81 ? -1.143 -1.984 -21.110 1.00 90.81 81 ILE A N 1
ATOM 652 C CA . ILE A 1 81 ? -2.044 -3.138 -21.098 1.00 90.81 81 ILE A CA 1
ATOM 653 C C . ILE A 1 81 ? -3.487 -2.643 -20.913 1.00 90.81 81 ILE A C 1
ATOM 655 O O . ILE A 1 81 ? -3.756 -1.926 -19.944 1.00 90.81 81 ILE A O 1
ATOM 659 N N . PRO A 1 82 ? -4.458 -3.026 -21.763 1.00 92.94 82 PRO A N 1
ATOM 660 C CA . PRO A 1 82 ? -5.869 -2.750 -21.512 1.00 92.94 82 PRO A CA 1
ATOM 661 C C . PRO A 1 82 ? -6.346 -3.469 -20.243 1.00 92.94 82 PRO A C 1
ATOM 663 O O . PRO A 1 82 ? -6.391 -4.696 -20.190 1.00 92.94 82 PRO A O 1
ATOM 666 N N . HIS A 1 83 ? -6.709 -2.705 -19.215 1.00 94.81 83 HIS A N 1
ATOM 667 C CA . HIS A 1 83 ? -7.138 -3.238 -17.924 1.00 94.81 83 HIS A CA 1
ATOM 668 C C . HIS A 1 83 ? -8.279 -2.414 -17.322 1.00 94.81 83 HIS A C 1
ATOM 670 O O . HIS A 1 83 ? -8.534 -1.276 -17.724 1.00 94.81 83 HIS A O 1
ATOM 676 N N . MET A 1 84 ? -8.949 -3.009 -16.340 1.00 96.00 84 MET A N 1
ATOM 677 C CA . MET A 1 84 ? -10.006 -2.401 -15.541 1.00 96.00 84 MET A CA 1
ATOM 678 C C . MET A 1 84 ? -9.754 -2.759 -14.077 1.00 96.00 84 MET A C 1
ATOM 680 O O . MET A 1 84 ? -9.508 -3.921 -13.761 1.00 96.00 84 MET A O 1
ATOM 684 N N . VAL A 1 85 ? -9.823 -1.767 -13.197 1.00 96.62 85 VAL A N 1
ATOM 685 C CA . VAL A 1 85 ? -9.728 -1.933 -11.747 1.00 96.62 85 VAL A CA 1
ATOM 686 C C . VAL A 1 85 ? -11.109 -1.688 -11.163 1.00 96.62 85 VAL A C 1
ATOM 688 O O . VAL A 1 85 ? -11.685 -0.616 -11.356 1.00 96.62 85 VAL A O 1
ATOM 691 N N . ILE A 1 86 ? -11.645 -2.682 -10.463 1.00 96.06 86 ILE A N 1
ATOM 692 C CA . ILE A 1 86 ? -12.933 -2.595 -9.773 1.00 96.06 86 ILE A CA 1
ATOM 693 C C . ILE A 1 86 ? -12.722 -2.777 -8.274 1.00 96.06 86 ILE A C 1
ATOM 695 O O . ILE A 1 86 ? -11.890 -3.581 -7.862 1.00 96.06 86 ILE A O 1
ATOM 699 N N . GLY A 1 87 ? -13.467 -2.030 -7.468 1.00 93.94 87 GLY A N 1
ATOM 700 C CA . GLY A 1 87 ? -13.427 -2.150 -6.015 1.00 93.94 87 GLY A CA 1
ATOM 701 C C . GLY A 1 87 ? -14.719 -1.663 -5.382 1.00 93.94 87 GLY A C 1
ATOM 702 O O . GLY A 1 87 ? -15.418 -0.826 -5.954 1.00 93.94 87 GLY A O 1
ATOM 703 N N . GLU A 1 88 ? -15.039 -2.190 -4.206 1.00 92.12 88 GLU A N 1
ATOM 704 C CA . GLU A 1 88 ? -16.260 -1.851 -3.471 1.00 92.12 88 GLU A CA 1
ATOM 705 C C . GLU A 1 88 ? -16.212 -0.444 -2.857 1.00 92.12 88 GLU A C 1
ATOM 707 O O . GLU A 1 88 ? -17.237 0.222 -2.733 1.00 92.12 88 GLU A O 1
ATOM 712 N N . THR A 1 89 ? -15.018 0.050 -2.544 1.00 91.94 89 THR A N 1
ATOM 713 C CA . THR A 1 89 ? -14.817 1.338 -1.879 1.00 91.94 89 THR A CA 1
ATOM 714 C C . THR A 1 89 ? -14.302 2.410 -2.840 1.00 91.94 89 THR A C 1
ATOM 716 O O . THR A 1 89 ? -14.173 2.209 -4.056 1.00 91.94 89 THR A O 1
ATOM 719 N N . LYS A 1 90 ? -14.041 3.603 -2.295 1.00 93.94 90 LYS A N 1
ATOM 720 C CA . LYS A 1 90 ? -13.344 4.663 -3.023 1.00 93.94 90 LYS A CA 1
ATOM 721 C C . LYS A 1 90 ? -11.888 4.259 -3.306 1.00 93.94 90 LYS A C 1
ATOM 723 O O . LYS A 1 90 ? -11.334 3.371 -2.660 1.00 93.94 90 LYS A O 1
ATOM 728 N N . ILE A 1 91 ? -11.242 4.934 -4.259 1.00 94.88 91 ILE A N 1
ATOM 729 C CA . ILE A 1 91 ? -9.794 4.785 -4.489 1.00 94.88 91 ILE A CA 1
ATOM 730 C C . ILE A 1 91 ? -9.058 5.009 -3.160 1.00 94.88 91 ILE A C 1
ATOM 732 O O . ILE A 1 91 ? -9.366 5.954 -2.440 1.00 94.88 91 ILE A O 1
ATOM 736 N N . GLY A 1 92 ? -8.119 4.121 -2.835 1.00 92.56 92 GLY A N 1
ATOM 737 C CA . GLY A 1 92 ? -7.378 4.130 -1.571 1.00 92.56 92 GLY A CA 1
ATOM 738 C C . GLY A 1 92 ? -7.540 2.852 -0.745 1.00 92.56 92 GLY A C 1
ATOM 739 O O . GLY A 1 92 ? -6.748 2.625 0.158 1.00 92.56 92 GLY A O 1
ATOM 740 N N . GLY A 1 93 ? -8.507 1.980 -1.054 1.00 90.62 93 GLY A N 1
ATOM 741 C CA . GLY A 1 93 ? -8.665 0.713 -0.326 1.00 90.62 93 GLY A CA 1
ATOM 742 C C . GLY A 1 93 ? -8.966 0.938 1.160 1.00 90.62 93 GLY A C 1
ATOM 743 O O . GLY A 1 93 ? -9.754 1.831 1.484 1.00 90.62 93 GLY A O 1
ATOM 744 N N . SER A 1 94 ? -8.325 0.166 2.047 1.00 89.00 94 SER A N 1
ATOM 745 C CA . SER A 1 94 ? -8.547 0.223 3.504 1.00 89.00 94 SER A CA 1
ATOM 746 C C . SER A 1 94 ? -8.170 1.561 4.147 1.00 89.00 94 SER A C 1
ATOM 748 O O . SER A 1 94 ? -8.707 1.901 5.197 1.00 89.00 94 SER A O 1
ATOM 750 N N . TRP A 1 95 ? -7.342 2.386 3.494 1.00 92.62 95 TRP A N 1
ATOM 751 C CA . TRP A 1 95 ? -7.036 3.745 3.962 1.00 92.62 95 TRP A CA 1
ATOM 752 C C . TRP A 1 95 ? -8.278 4.643 4.076 1.00 92.62 95 TRP A C 1
ATOM 754 O O . TRP A 1 95 ? -8.252 5.637 4.795 1.00 92.62 95 TRP A O 1
ATOM 764 N N . ASN A 1 96 ? -9.376 4.305 3.389 1.00 91.31 96 ASN A N 1
ATOM 765 C CA . ASN A 1 96 ? -10.652 5.013 3.530 1.00 91.31 96 ASN A CA 1
ATOM 766 C C . ASN A 1 96 ? -11.397 4.669 4.837 1.00 91.31 96 ASN A C 1
ATOM 768 O O . ASN A 1 96 ? -12.273 5.428 5.261 1.00 91.31 96 ASN A O 1
ATOM 772 N N . GLU A 1 97 ? -11.077 3.531 5.452 1.00 89.00 97 GLU A N 1
ATOM 773 C CA . GLU A 1 97 ? -11.779 2.963 6.611 1.00 89.00 97 GLU A CA 1
ATOM 774 C C . GLU A 1 97 ? -11.037 3.223 7.926 1.00 89.00 97 GLU A C 1
ATOM 776 O O . GLU A 1 97 ? -11.670 3.355 8.970 1.00 89.00 97 GLU A O 1
ATOM 781 N N . TYR A 1 98 ? -9.711 3.383 7.889 1.00 90.38 98 TYR A N 1
ATOM 782 C CA . TYR A 1 98 ? -8.923 3.716 9.079 1.00 90.38 98 TYR A CA 1
ATOM 783 C C . TYR A 1 98 ? -9.315 5.053 9.689 1.00 90.38 98 TYR A C 1
ATOM 785 O O . TYR A 1 98 ? -9.777 5.954 8.991 1.00 90.38 98 TYR A O 1
ATOM 793 N N . ASP A 1 99 ? -9.110 5.190 10.996 1.00 90.94 99 ASP A N 1
ATOM 794 C CA . ASP A 1 99 ? -9.251 6.476 11.667 1.00 90.94 99 ASP A CA 1
ATOM 795 C C . ASP A 1 99 ? -8.460 7.569 10.911 1.00 90.94 99 ASP A C 1
ATOM 797 O O . ASP A 1 99 ? -7.289 7.351 10.589 1.00 90.94 99 ASP A O 1
ATOM 801 N N . PRO A 1 100 ? -9.065 8.723 10.575 1.00 92.12 100 PRO A N 1
ATOM 802 C CA . PRO A 1 100 ? -8.420 9.679 9.681 1.00 92.12 100 PRO A CA 1
ATOM 803 C C . PRO A 1 100 ? -7.118 10.280 10.218 1.00 92.12 100 PRO A C 1
ATOM 805 O O . PRO A 1 100 ? -6.266 10.673 9.417 1.00 92.12 100 PRO A O 1
ATOM 808 N N . GLU A 1 101 ? -6.969 10.340 11.542 1.00 90.81 101 GLU A N 1
ATOM 809 C CA . GLU A 1 101 ? -5.813 10.899 12.248 1.00 90.81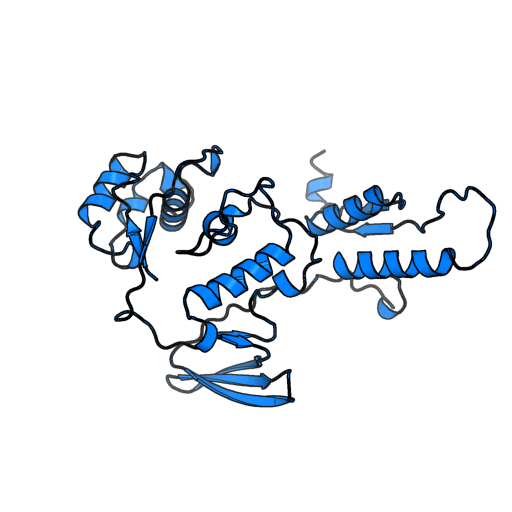 101 GLU A CA 1
ATOM 810 C C . GLU A 1 101 ? -4.752 9.839 12.567 1.00 90.81 101 GLU A C 1
ATOM 812 O O . GLU A 1 101 ? -3.628 10.193 12.924 1.00 90.81 101 GLU A O 1
ATOM 817 N N . MET A 1 102 ? -5.078 8.549 12.415 1.00 90.88 102 MET A N 1
ATOM 818 C CA . MET A 1 102 ? -4.132 7.448 12.599 1.00 90.88 102 MET A CA 1
ATOM 819 C C . MET A 1 102 ? -2.910 7.671 11.718 1.00 90.88 102 MET A C 1
ATOM 821 O O . MET A 1 102 ? -3.017 7.748 10.490 1.00 90.88 102 MET A O 1
ATOM 825 N N . LEU A 1 103 ? -1.747 7.761 12.353 1.00 92.00 103 LEU A N 1
ATOM 826 C CA . LEU A 1 103 ? -0.485 7.936 11.658 1.00 92.00 103 LEU A CA 1
ATOM 827 C C . LEU A 1 103 ? -0.011 6.610 11.073 1.00 92.00 103 LEU A C 1
ATOM 829 O O . LEU A 1 103 ? -0.192 5.535 11.635 1.00 92.00 103 LEU A O 1
ATOM 833 N N . THR A 1 104 ? 0.651 6.714 9.934 1.00 92.81 104 THR A N 1
ATOM 834 C CA . THR A 1 104 ? 1.372 5.602 9.314 1.00 92.81 104 THR A CA 1
ATOM 835 C C . THR A 1 104 ? 2.437 5.034 10.249 1.00 92.81 104 THR A C 1
ATOM 837 O O . THR A 1 104 ? 3.047 5.767 11.023 1.00 92.81 104 THR A O 1
ATOM 840 N N . VAL A 1 105 ? 2.652 3.716 10.204 1.00 89.62 105 VAL A N 1
ATOM 841 C CA . VAL A 1 105 ? 3.665 3.042 11.039 1.00 89.62 105 VAL A CA 1
ATOM 842 C C . VAL A 1 105 ? 5.070 3.414 10.569 1.00 89.62 105 VAL A C 1
ATOM 844 O O . VAL A 1 105 ? 5.908 3.835 11.366 1.00 89.62 105 VAL A O 1
ATOM 847 N N . SER A 1 106 ? 5.290 3.290 9.261 1.00 88.56 106 SER A N 1
ATOM 848 C CA . SER A 1 106 ? 6.534 3.621 8.567 1.00 88.56 106 SER A CA 1
ATOM 849 C C . SER A 1 106 ? 6.560 5.082 8.119 1.00 88.56 106 SER A C 1
ATOM 851 O O . SER A 1 106 ? 5.557 5.794 8.194 1.00 88.56 106 SER A O 1
ATOM 853 N N . PHE A 1 107 ? 7.713 5.539 7.629 1.00 90.94 107 PHE A N 1
ATOM 854 C CA . PHE A 1 107 ? 7.825 6.867 7.034 1.00 90.94 107 PHE A CA 1
ATOM 855 C C . PHE A 1 107 ? 6.964 6.991 5.775 1.00 90.94 107 PHE A C 1
ATOM 857 O O . PHE A 1 107 ? 6.763 6.037 5.031 1.00 90.94 107 PHE A O 1
ATOM 864 N N . SER A 1 108 ? 6.445 8.191 5.553 1.00 90.25 108 SER A N 1
ATOM 865 C CA . SER A 1 108 ? 5.516 8.508 4.473 1.00 90.25 108 SER A CA 1
ATOM 866 C C . SER A 1 108 ? 6.116 8.277 3.100 1.00 90.25 108 SER A C 1
ATOM 868 O O . SER A 1 108 ? 5.461 7.679 2.248 1.00 90.25 108 SER A O 1
ATOM 870 N N . ASP A 1 109 ? 7.381 8.651 2.938 1.00 88.69 109 ASP A N 1
ATOM 871 C CA . ASP A 1 109 ? 8.110 8.462 1.695 1.00 88.69 109 ASP A CA 1
ATOM 872 C C . ASP A 1 109 ? 8.207 6.971 1.354 1.00 88.69 109 ASP A C 1
ATOM 874 O O . ASP A 1 109 ? 8.083 6.612 0.199 1.00 88.69 109 ASP A O 1
ATOM 878 N N . TRP A 1 110 ? 8.264 6.049 2.324 1.00 90.19 110 TRP A N 1
ATOM 879 C CA . TRP A 1 110 ? 8.268 4.598 2.051 1.00 90.19 110 TRP A CA 1
ATOM 880 C C . TRP A 1 110 ? 6.997 4.090 1.353 1.00 90.19 110 TRP A C 1
ATOM 882 O O . TRP A 1 110 ? 6.975 2.963 0.867 1.00 90.19 110 TRP A O 1
ATOM 892 N N . MET A 1 111 ? 5.954 4.915 1.266 1.00 90.81 111 MET A N 1
ATOM 893 C CA . MET A 1 111 ? 4.734 4.637 0.510 1.00 90.81 111 MET A CA 1
ATOM 894 C C . MET A 1 111 ? 4.657 5.423 -0.804 1.00 90.81 111 MET A C 1
ATOM 896 O O . MET A 1 111 ? 3.570 5.511 -1.382 1.00 90.81 111 MET A O 1
ATOM 900 N N . ASP A 1 112 ? 5.764 5.997 -1.289 1.00 92.62 112 ASP A N 1
ATOM 901 C CA . ASP A 1 112 ? 5.785 6.615 -2.611 1.00 92.62 112 ASP A CA 1
ATOM 902 C C . ASP A 1 112 ? 5.346 5.604 -3.665 1.00 92.62 112 ASP A C 1
ATOM 904 O O . ASP A 1 112 ? 5.895 4.513 -3.831 1.00 92.62 112 ASP A O 1
ATOM 908 N N . MET A 1 113 ? 4.357 6.021 -4.427 1.00 94.12 113 MET A N 1
ATOM 909 C CA . MET A 1 113 ? 3.945 5.376 -5.639 1.00 94.12 113 MET A CA 1
ATOM 910 C C . MET A 1 113 ? 4.925 5.729 -6.760 1.00 94.12 113 MET A C 1
ATOM 912 O O . MET A 1 113 ? 5.350 6.883 -6.894 1.00 94.12 113 MET A O 1
ATOM 916 N N . PRO A 1 114 ? 5.239 4.752 -7.619 1.00 93.25 114 PRO A N 1
ATOM 917 C CA . PRO A 1 114 ? 6.066 4.958 -8.792 1.00 93.25 114 PRO A CA 1
ATOM 918 C C . PRO A 1 114 ? 5.726 6.253 -9.559 1.00 93.25 114 PRO A C 1
ATOM 920 O O . PRO A 1 114 ? 4.597 6.443 -9.992 1.00 93.25 114 PRO A O 1
ATOM 923 N N . GLY A 1 115 ? 6.709 7.120 -9.817 1.00 92.31 115 GLY A N 1
ATOM 924 C CA . GLY A 1 115 ? 6.552 8.290 -10.702 1.00 92.31 115 GLY A CA 1
ATOM 925 C C . GLY A 1 115 ? 5.792 9.483 -10.112 1.00 92.31 115 GLY A C 1
ATOM 926 O O . GLY A 1 115 ? 5.558 10.468 -10.814 1.00 92.31 115 GLY A O 1
ATOM 927 N N . LEU A 1 116 ? 5.417 9.424 -8.835 1.00 94.19 116 LEU A N 1
ATOM 928 C CA . LEU A 1 116 ? 4.932 10.579 -8.086 1.00 94.19 116 LEU A CA 1
ATOM 929 C C . LEU A 1 116 ? 5.264 10.394 -6.611 1.00 94.19 116 LEU A C 1
ATOM 931 O O . LEU A 1 116 ? 4.539 9.680 -5.940 1.00 94.19 116 LEU A O 1
ATOM 935 N N . THR A 1 117 ? 6.279 11.057 -6.075 1.00 93.25 117 THR A N 1
ATOM 936 C CA . THR A 1 117 ? 6.589 10.954 -4.638 1.00 93.25 117 THR A CA 1
ATOM 937 C C . THR A 1 117 ? 5.624 11.780 -3.775 1.00 93.25 117 THR A C 1
ATOM 939 O O . THR A 1 117 ? 4.940 12.685 -4.268 1.00 93.25 117 THR A O 1
ATOM 942 N N . MET A 1 118 ? 5.566 11.486 -2.475 1.00 93.62 118 MET A N 1
ATOM 943 C CA . MET A 1 118 ? 4.878 12.283 -1.457 1.00 93.62 118 MET A CA 1
ATOM 944 C C . MET A 1 118 ? 5.410 13.713 -1.447 1.00 93.62 118 MET A C 1
ATOM 946 O O . MET A 1 118 ? 4.620 14.651 -1.502 1.00 93.62 118 MET A O 1
ATOM 950 N N . GLU A 1 119 ? 6.733 13.886 -1.480 1.00 92.56 119 GLU A N 1
ATOM 951 C CA . GLU A 1 119 ? 7.387 15.196 -1.586 1.00 92.56 119 GLU A CA 1
ATOM 952 C C . GLU A 1 119 ? 6.901 15.979 -2.818 1.00 92.56 119 GLU A C 1
ATOM 954 O O . GLU A 1 119 ? 6.502 17.140 -2.710 1.00 92.56 119 GLU A O 1
ATOM 959 N N . GLN A 1 120 ? 6.839 15.337 -3.990 1.00 93.94 120 GLN A N 1
ATOM 960 C CA . GLN A 1 120 ? 6.329 15.962 -5.216 1.00 93.94 120 GLN A CA 1
ATOM 961 C C . GLN A 1 120 ? 4.836 16.298 -5.145 1.00 93.94 120 GLN A C 1
ATOM 963 O O . GLN A 1 120 ? 4.385 17.245 -5.792 1.00 93.94 120 GLN A O 1
ATOM 968 N N . TRP A 1 121 ? 4.042 15.498 -4.431 1.00 95.25 121 TRP A N 1
ATOM 969 C CA . TRP A 1 121 ? 2.618 15.763 -4.234 1.00 95.25 121 TRP A CA 1
ATOM 970 C C . TRP A 1 121 ? 2.381 16.919 -3.255 1.00 95.25 121 TRP A C 1
ATOM 972 O O . TRP A 1 121 ? 1.535 17.771 -3.527 1.00 95.25 121 TRP A O 1
ATOM 982 N N . LEU A 1 122 ? 3.133 16.961 -2.155 1.00 94.38 122 LEU A N 1
ATOM 983 C CA . LEU A 1 122 ? 3.045 17.991 -1.119 1.00 94.38 122 LEU A CA 1
ATOM 984 C C . LEU A 1 122 ? 3.723 19.309 -1.524 1.00 94.38 122 LEU A C 1
ATOM 986 O O . LEU A 1 122 ? 3.435 20.343 -0.928 1.00 94.38 122 LEU A O 1
ATOM 990 N N . GLY A 1 123 ? 4.586 19.290 -2.544 1.00 94.25 123 GLY A N 1
ATOM 991 C CA . GLY A 1 123 ? 5.349 20.459 -2.988 1.00 94.25 123 GLY A CA 1
ATOM 992 C C . GLY A 1 123 ? 6.584 20.743 -2.128 1.00 94.25 123 GLY A C 1
ATOM 993 O O . GLY A 1 123 ? 7.061 21.874 -2.101 1.00 94.25 123 GLY A O 1
ATOM 994 N N . GLY A 1 124 ? 7.086 19.734 -1.417 1.00 91.81 124 GLY A N 1
ATOM 995 C CA . GLY A 1 124 ? 8.237 19.831 -0.529 1.00 91.81 124 GLY A CA 1
ATOM 996 C C . GLY A 1 124 ? 8.264 18.697 0.492 1.00 91.81 124 GLY A C 1
ATOM 997 O O . GLY A 1 124 ? 7.286 17.962 0.658 1.00 91.81 124 GLY A O 1
ATOM 998 N N . ARG A 1 125 ? 9.403 18.545 1.173 1.00 87.81 125 ARG A N 1
ATOM 999 C CA . ARG A 1 125 ? 9.574 17.515 2.202 1.00 87.81 125 ARG A CA 1
ATOM 1000 C C . ARG A 1 125 ? 8.644 17.783 3.387 1.00 87.81 125 ARG A C 1
ATOM 1002 O O . ARG A 1 125 ? 8.666 18.892 3.930 1.00 87.81 125 ARG A O 1
ATOM 1009 N N . PRO A 1 126 ? 7.837 16.800 3.818 1.00 86.88 126 PRO A N 1
ATOM 1010 C CA . PRO A 1 126 ? 6.972 16.983 4.972 1.00 86.88 126 PRO A CA 1
ATOM 1011 C C . PRO A 1 126 ? 7.805 17.148 6.249 1.00 86.88 126 PRO A C 1
ATOM 1013 O O . PRO A 1 126 ? 8.742 16.394 6.501 1.00 86.88 126 PRO A O 1
ATOM 1016 N N . LEU A 1 127 ? 7.424 18.107 7.102 1.00 86.81 127 LEU A N 1
ATOM 1017 C CA . LEU A 1 127 ? 8.051 18.293 8.421 1.00 86.81 127 LEU A CA 1
ATOM 1018 C C . LEU A 1 127 ? 7.857 17.067 9.325 1.00 86.81 127 LEU A C 1
ATOM 1020 O O . LEU A 1 127 ? 8.706 16.745 10.154 1.00 86.81 127 LEU A O 1
ATOM 1024 N N . VAL A 1 128 ? 6.725 16.380 9.160 1.00 89.19 128 VAL A N 1
ATOM 1025 C CA . VAL A 1 128 ? 6.400 15.145 9.871 1.00 89.19 128 VAL A CA 1
ATOM 1026 C C . VAL A 1 128 ? 6.646 13.947 8.962 1.00 89.19 128 VAL A C 1
ATOM 1028 O O . VAL A 1 128 ? 6.020 13.801 7.917 1.00 89.19 128 VAL A O 1
ATOM 1031 N N . LYS A 1 129 ? 7.542 13.046 9.380 1.00 89.19 129 LYS A N 1
ATOM 1032 C CA . LYS A 1 129 ? 7.898 11.872 8.567 1.00 89.19 129 LYS A CA 1
ATOM 1033 C C . LYS A 1 129 ? 6.755 10.872 8.419 1.00 89.19 129 LYS A C 1
ATOM 1035 O O . LYS A 1 129 ? 6.734 10.144 7.436 1.00 89.19 129 LYS A O 1
ATOM 1040 N N . ARG A 1 130 ? 5.822 10.806 9.373 1.00 93.88 130 ARG A N 1
ATOM 1041 C CA . ARG A 1 130 ? 4.665 9.895 9.351 1.00 93.88 130 ARG A CA 1
ATOM 1042 C C . ARG A 1 130 ? 3.410 10.708 9.090 1.00 93.88 130 ARG A C 1
ATOM 1044 O O . ARG A 1 130 ? 3.094 11.613 9.859 1.00 93.88 130 ARG A O 1
ATOM 1051 N N . LEU A 1 131 ? 2.723 10.393 7.999 1.00 94.69 131 LEU A N 1
ATOM 1052 C CA . LEU A 1 131 ? 1.510 11.096 7.594 1.00 94.69 131 LEU A CA 1
ATOM 1053 C C . LEU A 1 131 ? 0.257 10.393 8.134 1.00 94.69 131 LEU A C 1
ATOM 1055 O O . LEU A 1 131 ? 0.289 9.172 8.331 1.00 94.69 131 LEU A O 1
ATOM 1059 N N . PRO A 1 132 ? -0.835 11.145 8.366 1.00 94.56 132 PRO A N 1
ATOM 1060 C CA . PRO A 1 132 ? -2.117 10.583 8.767 1.00 94.56 132 PRO A CA 1
ATOM 1061 C C . PRO A 1 132 ? -2.755 9.772 7.635 1.00 94.56 132 PRO A C 1
ATOM 1063 O O . PRO A 1 132 ? -2.545 10.043 6.449 1.00 94.56 132 PRO A O 1
ATOM 1066 N N . SER A 1 133 ? -3.596 8.807 7.998 1.00 94.25 133 SER A N 1
ATOM 1067 C CA . SER A 1 133 ? -4.264 7.891 7.066 1.00 94.25 133 SER A CA 1
ATOM 1068 C C . SER A 1 133 ? -5.077 8.630 6.001 1.00 94.25 133 SER A C 1
ATOM 1070 O O . SER A 1 133 ? -5.056 8.244 4.829 1.00 94.25 133 SER A O 1
ATOM 1072 N N . MET A 1 134 ? -5.717 9.752 6.359 1.00 94.94 134 MET A N 1
ATOM 1073 C CA . MET A 1 134 ? -6.434 10.590 5.391 1.00 94.94 134 MET A CA 1
ATOM 1074 C C . MET A 1 134 ? -5.507 11.176 4.312 1.00 94.94 134 MET A C 1
ATOM 1076 O O . MET A 1 134 ? -5.898 11.266 3.142 1.00 94.94 134 MET A O 1
ATOM 1080 N N . ALA A 1 135 ? -4.276 11.554 4.670 1.00 95.69 135 ALA A N 1
ATOM 1081 C CA . ALA A 1 135 ? -3.301 12.054 3.706 1.00 95.69 135 ALA A CA 1
ATOM 1082 C C . ALA A 1 135 ? -2.884 10.944 2.732 1.00 95.69 135 ALA A C 1
ATOM 1084 O O . ALA A 1 135 ? -2.855 11.189 1.528 1.00 95.69 135 ALA A O 1
ATOM 1085 N N . ILE A 1 136 ? -2.681 9.712 3.214 1.00 96.00 136 ILE A N 1
ATOM 1086 C CA . ILE A 1 136 ? -2.353 8.561 2.356 1.00 96.00 136 ILE A CA 1
ATOM 1087 C C . ILE A 1 136 ? -3.496 8.234 1.389 1.00 96.00 136 ILE A C 1
ATOM 1089 O O . ILE A 1 136 ? -3.272 8.095 0.186 1.00 96.00 136 ILE A O 1
ATOM 1093 N N . ALA A 1 137 ? -4.741 8.184 1.874 1.00 95.75 137 ALA A N 1
ATOM 1094 C CA . ALA A 1 137 ? -5.907 7.975 1.014 1.00 95.75 137 ALA A CA 1
ATOM 1095 C C . ALA A 1 137 ? -6.011 9.061 -0.076 1.00 95.75 137 ALA A C 1
ATOM 1097 O O . ALA A 1 137 ? -6.273 8.773 -1.249 1.00 95.75 137 ALA A O 1
ATOM 1098 N N . THR A 1 138 ? -5.756 10.318 0.301 1.00 96.56 138 THR A N 1
ATOM 1099 C CA . THR A 1 138 ? -5.770 11.460 -0.622 1.00 96.56 138 THR A CA 1
ATOM 1100 C C . THR A 1 138 ? -4.655 11.359 -1.656 1.00 96.56 138 THR A C 1
ATOM 1102 O O . THR A 1 138 ? -4.910 11.553 -2.846 1.00 96.56 138 THR A O 1
ATOM 1105 N N . TYR A 1 139 ? -3.448 11.004 -1.228 1.00 97.19 139 TYR A N 1
ATOM 1106 C CA . TYR A 1 139 ? -2.300 10.788 -2.094 1.00 97.19 139 TYR A CA 1
ATOM 1107 C C . TYR A 1 139 ? -2.568 9.708 -3.150 1.00 97.19 139 TYR A C 1
ATOM 1109 O O . TYR A 1 139 ? -2.409 9.968 -4.342 1.00 97.19 139 TYR A O 1
ATOM 1117 N N . LEU A 1 140 ? -3.092 8.540 -2.759 1.00 96.75 140 LEU A N 1
ATOM 1118 C CA . LEU A 1 140 ? -3.435 7.458 -3.694 1.00 96.75 140 LEU A CA 1
ATOM 1119 C C . LEU A 1 140 ? -4.503 7.883 -4.714 1.00 96.75 140 LEU A C 1
ATOM 1121 O O . LEU A 1 140 ? -4.442 7.522 -5.893 1.00 96.75 140 LEU A O 1
ATOM 1125 N N . LYS A 1 141 ? -5.478 8.694 -4.294 1.00 96.25 141 LYS A N 1
ATOM 1126 C CA . LYS A 1 141 ? -6.459 9.283 -5.212 1.00 96.25 141 LYS A CA 1
ATOM 1127 C C . LYS A 1 141 ? -5.795 10.255 -6.192 1.00 96.25 141 LYS A C 1
ATOM 1129 O O . LYS A 1 141 ? -6.055 10.186 -7.395 1.00 96.25 141 LYS A O 1
ATOM 1134 N N . LYS A 1 142 ? -4.925 11.137 -5.695 1.00 96.81 142 LYS A N 1
ATOM 1135 C CA . LYS A 1 142 ? -4.192 12.122 -6.504 1.00 96.81 142 LYS A CA 1
ATOM 1136 C C . LYS A 1 142 ? -3.227 11.464 -7.479 1.00 96.81 142 LYS A C 1
ATOM 1138 O O . LYS A 1 142 ? -3.108 11.933 -8.606 1.00 96.81 142 LYS A O 1
ATOM 1143 N N . TYR A 1 143 ? -2.631 10.342 -7.099 1.00 96.75 143 TYR A N 1
ATOM 1144 C CA . TYR A 1 143 ? -1.816 9.506 -7.967 1.00 96.75 143 TYR A CA 1
ATOM 1145 C C . TYR A 1 143 ? -2.589 9.039 -9.209 1.00 96.75 143 TYR A C 1
ATOM 1147 O O . TYR A 1 143 ? -2.163 9.259 -10.346 1.00 96.75 143 TYR A O 1
ATOM 1155 N N . VAL A 1 144 ? -3.782 8.470 -9.003 1.00 95.50 144 VAL A N 1
ATOM 1156 C CA . VAL A 1 144 ? -4.656 8.006 -10.094 1.00 95.50 144 VAL A CA 1
ATOM 1157 C C . VAL A 1 144 ? -5.100 9.159 -11.004 1.00 95.50 144 VAL A C 1
ATOM 1159 O O . VAL A 1 144 ? -5.219 8.975 -12.218 1.00 95.50 144 VAL A O 1
ATOM 1162 N N . GLU A 1 145 ? -5.347 10.343 -10.438 1.00 94.69 145 GLU A N 1
ATOM 1163 C CA . GLU A 1 145 ? -5.680 11.556 -11.195 1.00 94.69 145 GLU A CA 1
ATOM 1164 C C . GLU A 1 145 ? -4.485 12.044 -12.030 1.00 94.69 145 GLU A C 1
ATOM 1166 O O . GLU A 1 145 ? -4.619 12.204 -13.244 1.00 94.69 145 GLU A O 1
ATOM 1171 N N . LYS A 1 146 ? -3.312 12.219 -11.408 1.00 94.25 146 LYS A N 1
ATOM 1172 C CA . LYS A 1 146 ? -2.109 12.790 -12.034 1.00 94.25 146 LYS A CA 1
ATOM 1173 C C . LYS A 1 146 ? -1.565 11.924 -13.168 1.00 94.25 146 LYS A C 1
ATOM 1175 O O . LYS A 1 146 ? -1.138 12.460 -14.184 1.00 94.25 146 LYS A O 1
ATOM 1180 N N . LEU A 1 147 ? -1.653 10.599 -13.047 1.00 92.00 147 LEU A N 1
ATOM 1181 C CA . LEU A 1 147 ? -1.252 9.675 -14.115 1.00 92.00 147 LEU A CA 1
ATOM 1182 C C . LEU A 1 147 ? -2.350 9.415 -15.163 1.00 92.00 147 LEU A C 1
ATOM 1184 O O . LEU A 1 147 ? -2.171 8.603 -16.073 1.00 92.00 147 LEU A O 1
ATOM 1188 N N . GLY A 1 148 ? -3.511 10.070 -15.055 1.00 92.19 148 GLY A N 1
ATOM 1189 C CA . GLY A 1 148 ? -4.618 9.886 -15.998 1.00 92.19 148 GLY A CA 1
ATOM 1190 C C . GLY A 1 148 ? -5.228 8.479 -15.964 1.00 92.19 148 GLY A C 1
ATOM 1191 O O . GLY A 1 148 ? -5.851 8.045 -16.935 1.00 92.19 148 GLY A O 1
ATOM 1192 N N . LEU A 1 149 ? -5.070 7.756 -14.852 1.00 93.12 149 LEU A N 1
ATOM 1193 C CA . LEU A 1 149 ? -5.550 6.383 -14.669 1.00 93.12 149 LEU A CA 1
ATOM 1194 C C . LEU A 1 149 ? -7.023 6.324 -14.257 1.00 93.12 149 LEU A C 1
ATOM 1196 O O . LEU A 1 149 ? -7.632 5.258 -14.285 1.00 93.12 149 LEU A O 1
ATOM 1200 N N . ARG A 1 150 ? -7.635 7.462 -13.913 1.00 94.94 150 ARG A N 1
ATOM 1201 C CA . ARG A 1 150 ? -9.009 7.542 -13.391 1.00 94.94 150 ARG A CA 1
ATOM 1202 C C . ARG A 1 150 ? -10.040 6.760 -14.208 1.00 94.94 150 ARG A C 1
ATOM 1204 O O . ARG A 1 150 ? -10.933 6.165 -13.609 1.00 94.94 150 ARG A O 1
ATOM 1211 N N . LYS A 1 151 ? -9.919 6.740 -15.541 1.00 94.88 151 LYS A N 1
ATOM 1212 C CA . LYS A 1 151 ? -10.834 6.020 -16.451 1.00 94.88 151 LYS A CA 1
ATOM 1213 C C . LYS A 1 151 ? -10.788 4.495 -16.290 1.00 94.88 151 LYS A C 1
ATOM 1215 O O . LYS A 1 151 ? -11.723 3.831 -16.709 1.00 94.88 151 LYS A O 1
ATOM 1220 N N . LYS A 1 152 ? -9.714 3.956 -15.707 1.00 95.56 152 LYS A N 1
ATOM 1221 C CA . LYS A 1 152 ? -9.517 2.522 -15.457 1.00 95.56 152 LYS A CA 1
ATOM 1222 C C . LYS A 1 152 ? -10.095 2.083 -14.108 1.00 95.56 152 LYS A C 1
ATOM 1224 O O . LYS A 1 152 ? -10.294 0.891 -13.912 1.00 95.56 152 LYS A O 1
ATOM 1229 N N . PHE A 1 153 ? -10.347 3.017 -13.187 1.00 96.62 153 PHE A N 1
ATOM 1230 C CA . PHE A 1 153 ? -10.821 2.734 -11.829 1.00 96.62 153 PHE A CA 1
ATOM 1231 C C . PHE A 1 153 ? -12.339 2.915 -11.711 1.00 96.62 153 PHE A C 1
ATOM 1233 O O . PHE A 1 153 ? -12.873 4.015 -11.885 1.00 96.62 153 PHE A O 1
ATOM 1240 N N . HIS A 1 154 ? -13.032 1.843 -11.340 1.00 95.56 154 HIS A N 1
ATOM 1241 C CA . HIS A 1 154 ? -14.476 1.807 -11.138 1.00 95.56 154 HIS A CA 1
ATOM 1242 C C . HIS A 1 154 ? -14.781 1.454 -9.679 1.00 95.56 154 HIS A C 1
ATOM 1244 O O . HIS A 1 154 ? -14.572 0.333 -9.226 1.00 95.56 154 HIS A O 1
ATOM 1250 N N . GLN A 1 155 ? -15.249 2.459 -8.944 1.00 95.00 155 GLN A N 1
ATOM 1251 C CA . GLN A 1 155 ? -15.562 2.378 -7.516 1.00 95.00 155 GLN A CA 1
ATOM 1252 C C . GLN A 1 155 ? -16.984 1.848 -7.308 1.00 95.00 155 GLN A C 1
ATOM 1254 O O . GLN A 1 155 ? -17.837 2.030 -8.182 1.00 95.00 155 GLN A O 1
ATOM 1259 N N . PHE A 1 156 ? -17.248 1.283 -6.131 1.00 95.75 156 PHE A N 1
ATOM 1260 C CA . PHE A 1 156 ? -18.547 0.738 -5.726 1.00 95.75 156 PHE A CA 1
ATOM 1261 C C . PHE A 1 156 ? -19.010 -0.480 -6.537 1.00 95.75 156 PHE A C 1
ATOM 1263 O O . PHE A 1 156 ? -20.197 -0.637 -6.821 1.00 95.75 156 PHE A O 1
ATOM 1270 N N . PHE A 1 157 ? -18.069 -1.344 -6.920 1.00 96.56 157 PHE A N 1
ATOM 1271 C CA . PHE A 1 157 ? -18.318 -2.649 -7.537 1.00 96.56 157 PHE A CA 1
ATOM 1272 C C . PHE A 1 157 ? -17.957 -3.755 -6.537 1.00 96.56 157 PHE A C 1
ATOM 1274 O O . PHE A 1 157 ? -16.787 -4.109 -6.402 1.00 96.56 157 PHE A O 1
ATOM 1281 N N . GLY A 1 158 ? -18.963 -4.306 -5.854 1.00 95.44 158 GLY A N 1
ATOM 1282 C CA . GLY A 1 158 ? -18.806 -5.461 -4.970 1.00 95.44 158 GLY A CA 1
ATOM 1283 C C . GLY A 1 158 ? -18.809 -6.755 -5.779 1.00 95.44 158 GLY A C 1
ATOM 1284 O O . GLY A 1 158 ? -19.822 -7.113 -6.385 1.00 95.44 158 GLY A O 1
ATOM 1285 N N . VAL A 1 159 ? -17.669 -7.445 -5.828 1.00 96.31 159 VAL A N 1
ATOM 1286 C CA . VAL A 1 159 ? -17.512 -8.727 -6.533 1.00 96.31 159 VAL A CA 1
ATOM 1287 C C . VAL A 1 159 ? -18.007 -9.863 -5.645 1.00 96.31 159 VAL A C 1
ATOM 1289 O O . VAL A 1 159 ? -17.571 -9.993 -4.508 1.00 96.31 159 VAL A O 1
ATOM 1292 N N . THR A 1 160 ? -18.880 -10.719 -6.176 1.00 96.38 160 THR A N 1
ATOM 1293 C CA . THR A 1 160 ? -19.438 -11.871 -5.446 1.00 96.38 160 THR A CA 1
ATOM 1294 C C . THR A 1 160 ? -19.003 -13.215 -6.024 1.00 96.38 160 THR A C 1
ATOM 1296 O O . THR A 1 160 ? -19.116 -14.233 -5.351 1.00 96.38 160 THR A O 1
ATOM 1299 N N . SER A 1 161 ? -18.539 -13.259 -7.277 1.00 97.44 161 SER A N 1
ATOM 1300 C CA . SER A 1 161 ? -18.077 -14.498 -7.909 1.00 97.44 161 SER A CA 1
ATOM 1301 C C . SER A 1 161 ? -17.010 -14.224 -8.961 1.00 97.44 161 SER A C 1
ATOM 1303 O O . SER A 1 161 ? -17.144 -13.311 -9.776 1.00 97.44 161 SER A O 1
ATOM 1305 N N . ILE A 1 162 ? -15.969 -15.054 -8.968 1.00 97.69 162 ILE A N 1
ATOM 1306 C CA . ILE A 1 162 ? -14.973 -15.133 -10.034 1.00 97.69 162 ILE A CA 1
ATOM 1307 C C . ILE A 1 162 ? -14.868 -16.604 -10.421 1.00 97.69 162 ILE A C 1
ATOM 1309 O O . ILE A 1 162 ? -14.608 -17.453 -9.570 1.00 97.69 162 ILE A O 1
ATOM 1313 N N . ARG A 1 163 ? -15.069 -16.921 -11.699 1.00 97.94 163 ARG A N 1
ATOM 1314 C CA . ARG A 1 163 ? -14.935 -18.293 -12.210 1.00 97.94 163 ARG A CA 1
ATOM 1315 C C . ARG A 1 163 ? -14.286 -18.314 -13.582 1.00 97.94 163 ARG A C 1
ATOM 1317 O O . ARG A 1 163 ? -14.465 -17.385 -14.367 1.00 97.94 163 ARG A O 1
ATOM 1324 N N . LYS A 1 164 ? -13.576 -19.394 -13.889 1.00 97.81 164 LYS A N 1
ATOM 1325 C CA . LYS A 1 164 ? -13.017 -19.634 -15.221 1.00 97.81 164 LYS A CA 1
ATOM 1326 C C . LYS A 1 164 ? -14.040 -20.379 -16.082 1.00 97.81 164 LYS A C 1
ATOM 1328 O O . LYS A 1 164 ? -14.622 -21.360 -15.631 1.00 97.81 164 LYS A O 1
ATOM 1333 N N . VAL A 1 165 ? -14.276 -19.902 -17.301 1.00 97.06 165 VAL A N 1
ATOM 1334 C CA . VAL A 1 165 ? -15.177 -20.512 -18.290 1.00 97.06 165 VAL A CA 1
ATOM 1335 C C . VAL A 1 165 ? -14.428 -20.590 -19.617 1.00 97.06 165 VAL A C 1
ATOM 1337 O O . VAL A 1 165 ? -14.237 -19.572 -20.281 1.00 97.06 165 VAL A O 1
ATOM 1340 N N . GLY A 1 166 ? -13.971 -21.790 -19.985 1.00 95.69 166 GLY A N 1
ATOM 1341 C CA . GLY A 1 166 ? -13.039 -21.968 -21.103 1.00 95.69 166 GLY A CA 1
ATOM 1342 C C . GLY A 1 166 ? -11.736 -21.196 -20.861 1.00 95.69 166 GLY A C 1
ATOM 1343 O O . GLY A 1 166 ? -11.123 -21.323 -19.799 1.00 95.69 166 GLY A O 1
ATOM 1344 N N . ASP A 1 167 ? -11.364 -20.344 -21.816 1.00 96.12 167 ASP A N 1
ATOM 1345 C CA . ASP A 1 167 ? -10.126 -19.550 -21.777 1.00 96.12 167 ASP A CA 1
ATOM 1346 C C . ASP A 1 167 ? -10.287 -18.156 -21.150 1.00 96.12 167 ASP A C 1
ATOM 1348 O O . ASP A 1 167 ? -9.360 -17.345 -21.177 1.00 96.12 167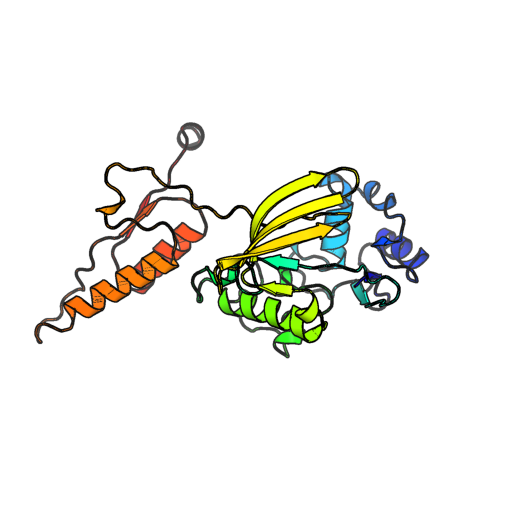 ASP A O 1
ATOM 1352 N N . VAL A 1 168 ? -11.457 -17.846 -20.582 1.00 97.94 168 VAL A N 1
ATOM 1353 C CA . VAL A 1 168 ? -11.736 -16.535 -19.978 1.00 97.94 168 VAL A CA 1
ATOM 1354 C C . VAL A 1 168 ? -12.191 -16.647 -18.528 1.00 97.94 168 VAL A C 1
ATOM 1356 O O . VAL A 1 168 ? -12.770 -17.644 -18.096 1.00 97.94 168 VAL A O 1
ATOM 1359 N N . TRP A 1 169 ? -11.962 -15.580 -17.774 1.00 98.25 169 TRP A N 1
ATOM 1360 C CA . TRP A 1 169 ? -12.514 -15.360 -16.447 1.00 98.25 169 TRP A CA 1
ATOM 1361 C C . TRP A 1 169 ? -13.811 -14.565 -16.544 1.00 98.25 169 TRP A C 1
ATOM 1363 O O . TRP A 1 169 ? -13.918 -13.601 -17.306 1.00 98.25 169 TRP A O 1
ATOM 1373 N N . ILE A 1 170 ? -14.799 -14.981 -15.760 1.00 98.25 170 ILE A N 1
ATOM 1374 C CA . ILE A 1 170 ? -16.076 -14.303 -15.583 1.00 98.25 170 ILE A CA 1
ATOM 1375 C C . ILE A 1 170 ? -16.125 -13.777 -14.152 1.00 98.25 170 ILE A C 1
ATOM 1377 O O . ILE A 1 170 ? -16.154 -14.566 -13.206 1.00 98.25 170 ILE A O 1
ATOM 1381 N N . THR A 1 171 ? -16.159 -12.454 -14.015 1.00 98.00 171 THR A N 1
ATOM 1382 C CA . THR A 1 171 ? -16.281 -11.747 -12.735 1.00 98.00 171 THR A CA 1
ATOM 1383 C C . THR A 1 171 ? -17.676 -11.151 -12.625 1.00 98.00 171 THR A C 1
ATOM 1385 O O . THR A 1 171 ? -18.097 -10.380 -13.487 1.00 98.00 171 THR A O 1
ATOM 1388 N N . GLU A 1 172 ? -18.404 -11.504 -11.574 1.00 98.12 172 GLU A N 1
ATOM 1389 C CA . GLU A 1 172 ? -19.778 -11.071 -11.328 1.00 98.12 172 GLU A CA 1
ATOM 1390 C C . GLU A 1 172 ? -19.922 -10.439 -9.951 1.00 98.12 172 GLU A C 1
ATOM 1392 O O . GLU A 1 172 ? -19.171 -10.735 -9.019 1.00 98.12 172 GLU A O 1
ATOM 1397 N N . GLY A 1 173 ? -20.924 -9.578 -9.826 1.00 97.69 173 GLY A N 1
ATOM 1398 C CA . GLY A 1 1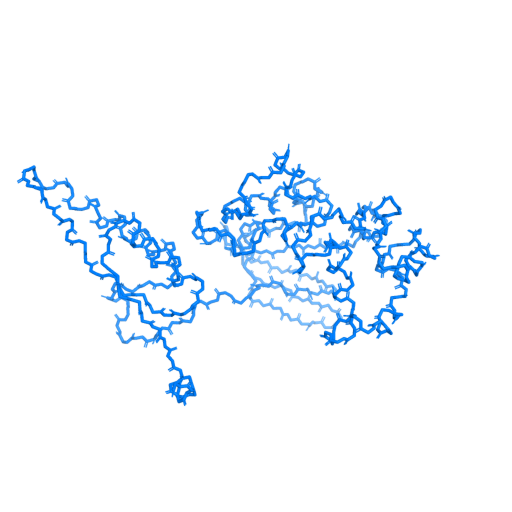73 ? -21.200 -8.894 -8.579 1.00 97.69 173 GLY A CA 1
ATOM 1399 C C . GLY A 1 173 ? -22.372 -7.936 -8.674 1.00 97.69 173 GLY A C 1
ATOM 1400 O O . GLY A 1 173 ? -23.168 -7.986 -9.620 1.00 97.69 173 GLY A O 1
ATOM 1401 N N . LYS A 1 174 ? -22.459 -7.050 -7.685 1.00 97.50 174 LYS A N 1
ATOM 1402 C CA . LYS A 1 174 ? -23.450 -5.976 -7.604 1.00 97.50 174 LYS A CA 1
ATOM 1403 C C . LYS A 1 174 ? -22.756 -4.642 -7.379 1.00 97.50 174 LYS A C 1
ATOM 1405 O O . LYS A 1 174 ? -21.735 -4.557 -6.701 1.00 97.50 174 LYS A O 1
ATOM 1410 N N . ARG A 1 175 ? -23.318 -3.583 -7.947 1.00 96.12 175 ARG A N 1
ATOM 1411 C CA . ARG A 1 175 ? -22.873 -2.220 -7.667 1.00 96.12 175 ARG A CA 1
ATOM 1412 C C . ARG A 1 175 ? -23.493 -1.734 -6.365 1.00 96.12 175 ARG A C 1
ATOM 1414 O O . ARG A 1 175 ? -24.715 -1.710 -6.249 1.00 96.12 175 ARG A O 1
ATOM 1421 N N . SER A 1 176 ? -22.676 -1.288 -5.418 1.00 93.19 176 SER A N 1
ATOM 1422 C CA . SER A 1 176 ? -23.159 -0.817 -4.112 1.00 93.19 176 SER A CA 1
ATOM 1423 C C . SER A 1 176 ? -23.943 0.499 -4.218 1.00 93.19 176 SER A C 1
ATOM 1425 O O . SER A 1 176 ? -24.708 0.833 -3.326 1.00 93.19 176 SER A O 1
ATOM 1427 N N . THR A 1 177 ? -23.802 1.236 -5.328 1.00 93.75 177 THR A N 1
ATOM 1428 C CA . THR A 1 177 ? -24.526 2.498 -5.569 1.00 93.75 177 THR A CA 1
ATOM 1429 C C . THR A 1 177 ? -26.001 2.326 -5.921 1.00 93.75 177 THR A C 1
ATOM 1431 O O . THR A 1 177 ? -26.797 3.200 -5.608 1.00 93.75 177 THR A O 1
ATOM 1434 N N . ASP A 1 178 ? -26.356 1.271 -6.660 1.00 94.94 178 ASP A N 1
ATOM 1435 C CA . ASP A 1 178 ? -27.697 1.110 -7.251 1.00 94.94 178 ASP A CA 1
ATOM 1436 C C . ASP A 1 178 ? -28.203 -0.344 -7.251 1.00 94.94 178 ASP A C 1
ATOM 1438 O O . ASP A 1 178 ? -29.247 -0.641 -7.829 1.00 94.94 178 ASP A O 1
ATOM 1442 N N . GLY A 1 179 ? -27.457 -1.271 -6.646 1.00 95.00 179 GLY A N 1
ATOM 1443 C CA . GLY A 1 179 ? -27.788 -2.693 -6.569 1.00 95.00 179 GLY A CA 1
ATOM 1444 C C . GLY A 1 179 ? -27.710 -3.448 -7.898 1.00 95.00 179 GLY A C 1
ATOM 1445 O O . GLY A 1 179 ? -27.968 -4.654 -7.919 1.00 95.00 179 GLY A O 1
ATOM 1446 N N . ARG A 1 180 ? -27.353 -2.791 -9.014 1.00 96.88 180 ARG A N 1
ATOM 1447 C CA . ARG A 1 180 ? -27.364 -3.426 -10.338 1.00 96.88 180 ARG A CA 1
ATOM 1448 C C . ARG A 1 180 ? -26.295 -4.504 -10.435 1.00 96.88 180 ARG A C 1
ATOM 1450 O O . ARG A 1 180 ? -25.134 -4.291 -10.079 1.00 96.88 180 ARG A O 1
ATOM 1457 N N . HIS A 1 181 ? -26.691 -5.647 -10.981 1.00 97.94 181 HIS A N 1
ATOM 1458 C CA . HIS A 1 181 ? -25.772 -6.732 -11.282 1.00 97.94 181 HIS A CA 1
ATOM 1459 C C . HIS A 1 181 ? -24.830 -6.364 -12.427 1.00 97.94 181 HIS A C 1
ATOM 1461 O O . HIS A 1 181 ? -25.229 -5.713 -13.394 1.00 97.94 181 HIS A O 1
ATOM 1467 N N . PHE A 1 182 ? -23.590 -6.835 -12.341 1.00 97.50 182 PHE A N 1
ATOM 1468 C CA . PHE A 1 182 ? -22.626 -6.747 -13.429 1.00 97.50 182 PHE A CA 1
ATOM 1469 C C . PHE A 1 182 ? -21.992 -8.108 -13.711 1.00 97.50 182 PHE A C 1
ATOM 1471 O O . PHE A 1 182 ? -21.915 -8.979 -12.844 1.00 97.50 182 PHE A O 1
ATOM 1478 N N . ARG A 1 183 ? -21.514 -8.261 -14.946 1.00 97.62 183 ARG A N 1
ATOM 1479 C CA . ARG A 1 183 ? -20.723 -9.398 -15.413 1.00 97.62 183 ARG A CA 1
ATOM 1480 C C . ARG A 1 183 ? -19.625 -8.872 -16.327 1.00 97.62 183 ARG A C 1
ATOM 1482 O O . ARG A 1 183 ? -19.919 -8.234 -17.333 1.00 97.62 183 ARG A O 1
ATOM 1489 N N . ILE A 1 184 ? -18.377 -9.157 -15.987 1.00 97.31 184 ILE A N 1
ATOM 1490 C CA . ILE A 1 184 ? -17.186 -8.748 -16.733 1.00 97.31 184 ILE A CA 1
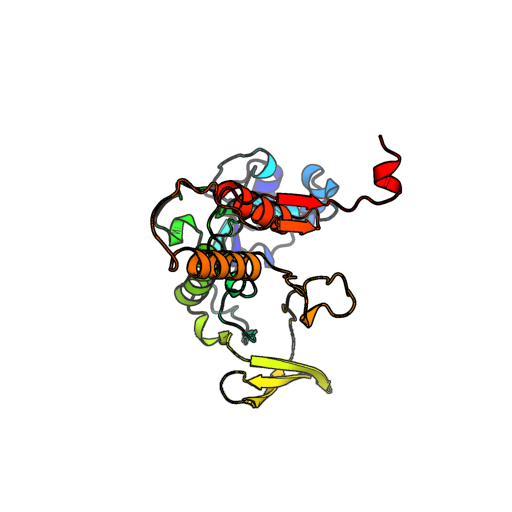ATOM 1491 C C . ILE A 1 184 ? -16.483 -10.008 -17.230 1.00 97.31 184 ILE A C 1
ATOM 1493 O O . ILE A 1 184 ? -16.378 -10.994 -16.501 1.00 97.31 184 ILE A O 1
ATOM 1497 N N . ARG A 1 185 ? -16.016 -9.977 -18.480 1.00 97.06 185 ARG A N 1
ATOM 1498 C CA . ARG A 1 185 ? -15.185 -11.033 -19.069 1.00 97.06 185 ARG A CA 1
ATOM 1499 C C . ARG A 1 185 ? -13.759 -10.523 -19.222 1.00 97.06 185 ARG A C 1
ATOM 1501 O O . ARG A 1 185 ? -13.569 -9.433 -19.757 1.00 97.06 185 ARG A O 1
ATOM 1508 N N . SER A 1 186 ? -12.770 -11.307 -18.809 1.00 96.88 186 SER A N 1
ATOM 1509 C CA . SER A 1 186 ? -11.357 -10.954 -18.967 1.00 96.88 186 SER A CA 1
ATOM 1510 C C . SER A 1 186 ? -10.494 -12.180 -19.267 1.00 96.88 186 SER A C 1
ATOM 1512 O O . SER A 1 186 ? -10.834 -13.302 -18.905 1.00 96.88 186 SER A O 1
ATOM 1514 N N . LYS A 1 187 ? -9.357 -11.983 -19.945 1.00 96.75 187 LYS A N 1
ATOM 1515 C CA . LYS A 1 187 ? -8.374 -13.062 -20.173 1.00 96.75 187 LYS A CA 1
ATOM 1516 C C . LYS A 1 187 ? -7.607 -13.415 -18.900 1.00 96.75 187 LYS A C 1
ATOM 1518 O O . LYS A 1 187 ? -7.249 -14.564 -18.676 1.00 96.75 187 LYS A O 1
ATOM 1523 N N . GLN A 1 188 ? -7.360 -12.411 -18.067 1.00 96.69 188 GLN A N 1
ATOM 1524 C CA . GLN A 1 188 ? -6.641 -12.527 -16.806 1.00 96.69 188 GLN A CA 1
ATOM 1525 C C . GLN A 1 188 ? -7.425 -11.809 -15.710 1.00 96.69 188 GLN A C 1
ATOM 1527 O O . GLN A 1 188 ? -8.186 -10.874 -15.982 1.00 96.69 188 GLN A O 1
ATOM 1532 N N . VAL A 1 189 ? -7.240 -12.257 -14.474 1.00 96.62 189 VAL A N 1
ATOM 1533 C CA . VAL A 1 189 ? -7.804 -11.634 -13.280 1.00 96.62 189 VAL A CA 1
ATOM 1534 C C . VAL A 1 189 ? -6.703 -11.521 -12.236 1.00 96.62 189 VAL A C 1
ATOM 1536 O O . VAL A 1 189 ? -5.966 -12.476 -12.001 1.00 96.62 189 VAL A O 1
ATOM 1539 N N . VAL A 1 190 ? -6.581 -10.342 -11.634 1.00 96.25 190 VAL A N 1
ATOM 1540 C CA . VAL A 1 190 ? -5.683 -10.091 -10.505 1.00 96.25 190 VAL A CA 1
ATOM 1541 C C . VAL A 1 190 ? -6.558 -9.780 -9.303 1.00 96.25 190 VAL A C 1
ATOM 1543 O O . VAL A 1 190 ? -7.408 -8.892 -9.368 1.00 96.25 190 VAL A O 1
ATOM 1546 N N . VAL A 1 191 ? -6.376 -10.531 -8.220 1.00 94.75 191 VAL A N 1
ATOM 1547 C CA . VAL A 1 191 ? -7.152 -10.368 -6.988 1.00 94.75 191 VAL A CA 1
ATOM 1548 C C . VAL A 1 191 ? -6.302 -9.606 -5.978 1.00 94.75 191 VAL A C 1
ATOM 1550 O O . VAL A 1 191 ? -5.322 -10.134 -5.462 1.00 94.75 191 VAL A O 1
ATOM 1553 N N . ALA A 1 192 ? -6.688 -8.360 -5.705 1.00 92.88 192 ALA A N 1
ATOM 1554 C CA . ALA A 1 192 ? -5.996 -7.445 -4.795 1.00 92.88 192 ALA A CA 1
ATOM 1555 C C . ALA A 1 192 ? -6.951 -6.914 -3.708 1.00 92.88 192 ALA A C 1
ATOM 1557 O O . ALA A 1 192 ? -7.014 -5.719 -3.440 1.00 92.88 192 ALA A O 1
ATOM 1558 N N . CYS A 1 193 ? -7.747 -7.807 -3.114 1.00 86.06 193 CYS A N 1
ATOM 1559 C CA . CYS A 1 193 ? -8.834 -7.448 -2.193 1.00 86.06 193 CYS A CA 1
ATOM 1560 C C . CYS A 1 193 ? -8.389 -7.219 -0.737 1.00 86.06 193 CYS A C 1
ATOM 1562 O O . CYS A 1 193 ? -9.214 -6.858 0.095 1.00 86.06 193 CYS A O 1
ATOM 1564 N N . GLY A 1 194 ? -7.108 -7.433 -0.416 1.00 83.56 194 GLY A N 1
ATOM 1565 C CA . GLY A 1 194 ? -6.625 -7.404 0.967 1.00 83.56 194 GLY A CA 1
ATOM 1566 C C . GLY A 1 194 ? -7.224 -8.520 1.838 1.00 83.56 194 GLY A C 1
ATOM 1567 O O . GLY A 1 194 ? -8.002 -9.356 1.380 1.00 83.56 194 GLY A O 1
ATOM 1568 N N . LYS A 1 195 ? -6.815 -8.563 3.109 1.00 65.88 195 LYS A N 1
ATOM 1569 C CA . LYS A 1 195 ? -7.364 -9.457 4.143 1.00 65.88 195 LYS A CA 1
ATOM 1570 C C . LYS A 1 195 ? -7.506 -8.666 5.443 1.00 65.88 195 LYS A C 1
ATOM 1572 O O . LYS A 1 195 ? -6.699 -8.826 6.351 1.00 65.88 195 LYS A O 1
ATOM 1577 N N . THR A 1 196 ? -8.498 -7.788 5.512 1.00 64.06 196 THR A N 1
ATOM 1578 C CA . THR A 1 196 ? -8.684 -6.862 6.645 1.00 64.06 196 THR A CA 1
ATOM 1579 C C . THR A 1 196 ? -10.023 -7.099 7.336 1.00 64.06 196 THR A C 1
ATOM 1581 O O . THR A 1 196 ? -10.804 -6.186 7.555 1.00 64.06 196 THR A O 1
ATOM 1584 N N . SER A 1 197 ? -10.318 -8.354 7.675 1.00 71.81 197 SER A N 1
ATOM 1585 C CA . SER A 1 197 ? -11.418 -8.654 8.596 1.00 71.81 197 SER A CA 1
ATOM 1586 C C . SER A 1 197 ? -10.859 -8.708 10.019 1.00 71.81 197 SER A C 1
ATOM 1588 O O . SER A 1 197 ? -9.962 -9.525 10.264 1.00 71.81 197 SER A O 1
ATOM 1590 N N . PRO A 1 198 ? -11.343 -7.867 10.954 1.00 77.38 198 PRO A N 1
ATOM 1591 C CA . PRO A 1 198 ? -10.928 -7.938 12.347 1.00 77.38 198 PRO A CA 1
ATOM 1592 C C . PRO A 1 198 ? -11.210 -9.329 12.911 1.00 77.38 198 PRO A C 1
ATOM 1594 O O . PRO A 1 198 ? -12.292 -9.884 12.709 1.00 77.38 198 PRO A O 1
ATOM 1597 N N . ARG A 1 199 ? -10.240 -9.898 13.628 1.00 82.62 199 ARG A N 1
ATOM 1598 C CA . ARG A 1 199 ? -10.486 -11.109 14.413 1.00 82.62 199 ARG A CA 1
ATOM 1599 C C . ARG A 1 199 ? -11.288 -10.714 15.642 1.00 82.62 199 ARG A C 1
ATOM 1601 O O . ARG A 1 199 ? -10.823 -9.894 16.430 1.00 82.62 199 ARG A O 1
ATOM 1608 N N . LYS A 1 200 ? -12.480 -11.287 15.778 1.00 86.31 200 LYS A N 1
ATOM 1609 C CA . LYS A 1 200 ? -13.354 -11.034 16.919 1.00 86.31 200 LYS A CA 1
ATOM 1610 C C . LYS A 1 200 ? -13.030 -11.971 18.080 1.00 86.31 200 LYS A C 1
ATOM 1612 O O . LYS A 1 200 ? -12.454 -13.036 17.874 1.00 86.31 200 LYS A O 1
ATOM 1617 N N . LEU A 1 201 ? -13.382 -11.554 19.293 1.00 81.75 201 LEU A N 1
ATOM 1618 C CA . LEU A 1 201 ? -13.278 -12.369 20.505 1.00 81.75 201 LEU A CA 1
ATOM 1619 C C . LEU A 1 201 ? -14.384 -13.432 20.587 1.00 81.75 201 LEU A C 1
ATOM 1621 O O . LEU A 1 201 ? -14.260 -14.350 21.390 1.00 81.75 201 LEU A O 1
ATOM 1625 N N . GLU A 1 202 ? -15.431 -13.308 19.758 1.00 85.12 202 GLU A N 1
ATOM 1626 C CA . GLU A 1 202 ? -16.553 -14.256 19.668 1.00 85.12 202 GLU A CA 1
ATOM 1627 C C . GLU A 1 202 ? -17.261 -14.457 21.022 1.00 85.12 202 GLU A C 1
ATOM 1629 O O . GLU A 1 202 ? -17.628 -15.568 21.406 1.00 85.12 202 GLU A O 1
ATOM 1634 N N . LEU A 1 203 ? -17.441 -13.366 21.777 1.00 83.62 203 LEU A N 1
ATOM 1635 C CA . LEU A 1 203 ? -18.061 -13.410 23.100 1.00 83.62 203 LEU A CA 1
ATOM 1636 C C . LEU A 1 203 ? -19.588 -13.606 23.007 1.00 83.62 203 LEU A C 1
ATOM 1638 O O . LEU A 1 203 ? -20.234 -13.036 22.122 1.00 83.62 203 LEU A O 1
ATOM 1642 N N . PRO A 1 204 ? -20.205 -14.357 23.941 1.00 80.94 204 PRO A N 1
ATOM 1643 C CA . PRO A 1 204 ? -21.659 -14.458 24.019 1.00 80.94 204 PRO A CA 1
ATOM 1644 C C . PRO A 1 204 ? -22.300 -13.079 24.219 1.00 80.94 204 PRO A C 1
ATOM 1646 O O . PRO A 1 204 ? -21.849 -12.306 25.060 1.00 80.94 204 PRO A O 1
ATOM 1649 N N . ASN A 1 205 ? -23.383 -12.793 23.488 1.00 79.81 205 ASN A N 1
ATOM 1650 C CA . ASN A 1 205 ? -24.149 -11.538 23.572 1.00 79.81 205 ASN A CA 1
ATOM 1651 C C . ASN A 1 205 ? -23.348 -10.258 23.279 1.00 79.81 205 ASN A C 1
ATOM 1653 O O . ASN A 1 205 ? -23.739 -9.180 23.721 1.00 79.81 205 ASN A O 1
ATOM 1657 N N . GLU A 1 206 ? -22.275 -10.360 22.495 1.00 79.62 206 GLU A N 1
ATOM 1658 C CA . GLU A 1 206 ? -21.422 -9.231 22.112 1.00 79.62 206 GLU A CA 1
ATOM 1659 C C . GLU A 1 206 ? -22.189 -8.024 21.543 1.00 79.62 206 GLU A C 1
ATOM 1661 O O . GLU A 1 206 ? -21.815 -6.885 21.808 1.00 79.62 206 GLU A O 1
ATOM 1666 N N . GLU A 1 207 ? -23.296 -8.252 20.829 1.00 75.31 207 GLU A N 1
ATOM 1667 C CA . GLU A 1 207 ? -24.132 -7.177 20.269 1.00 75.31 207 GLU A CA 1
ATOM 1668 C C . GLU A 1 207 ? -24.771 -6.274 21.337 1.00 75.31 207 GLU A C 1
ATOM 1670 O O . GLU A 1 207 ? -25.101 -5.124 21.060 1.00 75.31 207 GLU A O 1
ATOM 1675 N N . HIS A 1 208 ? -24.902 -6.773 22.568 1.00 74.25 208 HIS A N 1
ATOM 1676 C CA . HIS A 1 208 ? -25.421 -6.034 23.720 1.00 74.25 208 HIS A CA 1
ATOM 1677 C C . HIS A 1 208 ? -24.300 -5.481 24.614 1.00 74.25 208 HIS A C 1
ATOM 1679 O O . HIS A 1 208 ? -24.572 -4.890 25.658 1.00 74.25 208 HIS A O 1
ATOM 1685 N N . CYS A 1 209 ? -23.034 -5.689 24.241 1.00 76.50 209 CYS A N 1
ATOM 1686 C CA . CYS A 1 209 ? -21.874 -5.218 24.984 1.00 76.50 209 CYS A CA 1
ATOM 1687 C C . CYS A 1 209 ? -21.255 -3.978 24.321 1.00 76.50 209 CYS A C 1
ATOM 1689 O O . CYS A 1 209 ? -21.264 -3.814 23.101 1.00 76.50 209 CYS A O 1
ATOM 1691 N N . ASN A 1 210 ? -20.614 -3.128 25.129 1.00 84.81 210 ASN A N 1
ATOM 1692 C CA . ASN A 1 210 ? -19.856 -1.962 24.659 1.00 84.81 210 ASN A CA 1
ATOM 1693 C C . ASN A 1 210 ? -18.493 -2.355 24.051 1.00 84.81 210 ASN A C 1
ATOM 1695 O O . ASN A 1 210 ? -17.466 -1.762 24.368 1.00 84.81 210 ASN A O 1
ATOM 1699 N N . ILE A 1 211 ? -18.478 -3.357 23.169 1.00 89.94 211 ILE A N 1
ATOM 1700 C CA . ILE A 1 211 ? -17.274 -3.864 22.502 1.00 89.94 211 ILE A CA 1
ATOM 1701 C C . ILE A 1 211 ? -17.160 -3.229 21.114 1.00 89.94 211 ILE A C 1
ATOM 1703 O O . ILE A 1 211 ? -18.161 -3.036 20.419 1.00 89.94 211 ILE A O 1
ATOM 1707 N N . VAL A 1 212 ? -15.934 -2.878 20.729 1.00 91.31 212 VAL A N 1
ATOM 1708 C CA . VAL A 1 212 ? -15.560 -2.357 19.407 1.00 91.31 212 VAL A CA 1
ATOM 1709 C C . VAL A 1 212 ? -14.269 -3.032 18.950 1.00 91.31 212 VAL A C 1
ATOM 1711 O O . VAL A 1 212 ? -13.481 -3.487 19.778 1.00 91.31 212 VAL A O 1
ATOM 1714 N N . TYR A 1 213 ? -14.052 -3.093 17.636 1.00 90.81 213 TYR A N 1
ATOM 1715 C CA . TYR A 1 213 ? -12.947 -3.848 17.026 1.00 90.81 213 TYR A CA 1
ATOM 1716 C C . TYR A 1 213 ? -11.967 -2.996 16.221 1.00 90.81 213 TYR A C 1
ATOM 1718 O O . TYR A 1 213 ? -11.027 -3.524 15.628 1.00 90.81 213 TYR A O 1
ATOM 1726 N N . ASP A 1 214 ? -12.176 -1.686 16.200 1.00 89.44 214 ASP A N 1
ATOM 1727 C CA . ASP A 1 214 ? -11.356 -0.742 15.464 1.00 89.44 214 ASP A CA 1
ATOM 1728 C C . ASP A 1 214 ? -11.267 0.597 16.210 1.00 89.44 214 ASP A C 1
ATOM 1730 O O . ASP A 1 214 ? -12.145 0.967 16.995 1.00 89.44 214 ASP A O 1
ATOM 1734 N N . VAL A 1 215 ? -10.166 1.310 15.963 1.00 91.06 215 VAL A N 1
ATOM 1735 C CA . VAL A 1 215 ? -9.838 2.576 16.633 1.00 91.06 215 VAL A CA 1
ATOM 1736 C C . VAL A 1 215 ? -10.893 3.643 16.339 1.00 91.06 215 VAL A C 1
ATOM 1738 O O . VAL A 1 215 ? -11.244 4.410 17.229 1.00 91.06 215 VAL A O 1
ATOM 1741 N N . ARG A 1 216 ? -11.424 3.686 15.111 1.00 91.44 216 ARG A N 1
ATOM 1742 C CA . ARG A 1 216 ? -12.385 4.712 14.695 1.00 91.44 216 ARG A CA 1
ATOM 1743 C C . ARG A 1 216 ? -13.674 4.596 15.510 1.00 91.44 216 ARG A C 1
ATOM 1745 O O . ARG A 1 216 ? -14.071 5.561 16.156 1.00 91.44 216 ARG A O 1
ATOM 1752 N N . THR A 1 217 ? -14.271 3.406 15.556 1.00 91.44 217 THR A N 1
ATOM 1753 C CA . THR A 1 217 ? -15.497 3.146 16.320 1.00 91.44 217 THR A CA 1
ATOM 1754 C C . THR A 1 217 ? -15.282 3.367 17.823 1.00 91.44 217 THR A C 1
ATOM 1756 O O . THR A 1 217 ? -16.185 3.851 18.508 1.00 91.44 217 THR A O 1
ATOM 1759 N N . LEU A 1 218 ? -14.085 3.065 18.356 1.00 91.75 218 LEU A N 1
ATOM 1760 C CA . LEU A 1 218 ? -13.731 3.402 19.742 1.00 91.75 218 LEU A CA 1
ATOM 1761 C C . LEU A 1 218 ? -13.823 4.912 19.990 1.00 91.75 218 LEU A C 1
ATOM 1763 O O . LEU A 1 218 ? -14.524 5.327 20.914 1.00 91.75 218 LEU A O 1
ATOM 1767 N N . LYS A 1 219 ? -13.144 5.723 19.168 1.00 90.69 219 LYS A N 1
ATOM 1768 C CA . LYS A 1 219 ? -13.151 7.187 19.304 1.00 90.69 219 LYS A CA 1
ATOM 1769 C C . LYS A 1 219 ? -14.571 7.750 19.217 1.00 90.69 219 LYS A C 1
ATOM 1771 O O . LYS A 1 219 ? -14.987 8.499 20.095 1.00 90.69 219 LYS A O 1
ATOM 1776 N N . GLU A 1 220 ? -15.344 7.320 18.218 1.00 89.50 220 GLU A N 1
ATOM 1777 C CA . GLU A 1 220 ? -16.733 7.759 18.016 1.00 89.50 220 GLU A CA 1
ATOM 1778 C C . GLU A 1 220 ? -17.622 7.473 19.239 1.00 89.50 220 GLU A C 1
ATOM 1780 O O . GLU A 1 220 ? -18.414 8.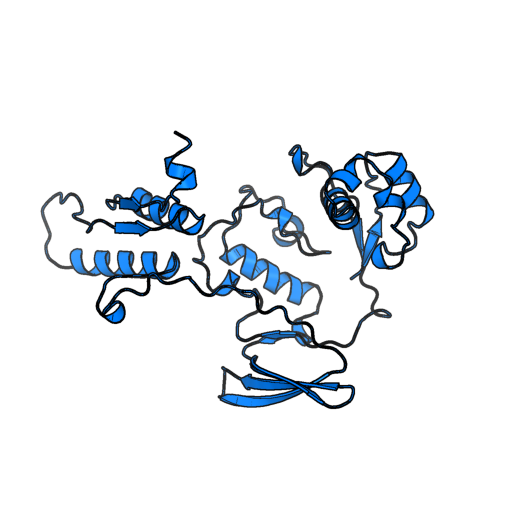327 19.656 1.00 89.50 220 GLU A O 1
ATOM 1785 N N . ARG A 1 221 ? -17.474 6.293 19.861 1.00 87.88 221 ARG A N 1
ATOM 1786 C CA . ARG A 1 221 ? -18.214 5.950 21.085 1.00 87.88 221 ARG A CA 1
ATOM 1787 C C . ARG A 1 221 ? -17.775 6.783 22.285 1.00 87.88 221 ARG A C 1
ATOM 1789 O O . ARG A 1 221 ? -18.632 7.265 23.021 1.00 87.88 221 ARG A O 1
ATOM 1796 N N . LEU A 1 222 ? -16.472 6.972 22.487 1.00 87.00 222 LEU A N 1
ATOM 1797 C CA . LEU A 1 222 ? -15.959 7.774 23.604 1.00 87.00 222 LEU A CA 1
ATOM 1798 C C . LEU A 1 222 ? -16.380 9.248 23.495 1.00 87.00 222 LEU A C 1
ATOM 1800 O O . LEU A 1 222 ? -16.731 9.865 24.502 1.00 87.00 222 LEU A O 1
ATOM 1804 N N . ASP A 1 223 ? -16.416 9.793 22.280 1.00 83.31 223 ASP A N 1
ATOM 1805 C CA . ASP A 1 223 ? -16.862 11.164 22.016 1.00 83.31 223 ASP A CA 1
ATOM 1806 C C . ASP A 1 223 ? -18.362 11.349 22.254 1.00 83.31 223 ASP A C 1
ATOM 1808 O O . ASP A 1 223 ? -18.789 12.374 22.793 1.00 83.31 223 ASP A O 1
ATOM 1812 N N . SER A 1 224 ? -19.161 10.342 21.900 1.00 76.81 224 SER A N 1
ATOM 1813 C CA . SER A 1 224 ? -20.608 10.348 22.132 1.00 76.81 224 SER A CA 1
ATOM 1814 C C . SER A 1 224 ? -20.942 10.344 23.628 1.00 76.81 224 SER A C 1
ATOM 1816 O O . SER A 1 224 ? -21.813 11.095 24.060 1.00 76.81 224 SER A O 1
ATOM 1818 N N . THR A 1 225 ? -20.195 9.580 24.432 1.00 69.94 225 THR A N 1
ATOM 1819 C CA . THR A 1 225 ? -20.373 9.510 25.893 1.00 69.94 225 THR A CA 1
ATOM 1820 C C . THR A 1 225 ? -19.985 10.812 26.603 1.00 69.94 225 THR A C 1
ATOM 1822 O O . THR A 1 225 ? -20.584 11.159 27.618 1.00 69.94 225 THR A O 1
ATOM 1825 N N . LYS A 1 226 ? -19.010 11.577 26.086 1.00 62.72 226 LYS A N 1
ATOM 1826 C CA . LYS A 1 226 ? -18.659 12.889 26.665 1.00 62.72 226 LYS A CA 1
ATOM 1827 C C . LYS A 1 226 ? -19.763 13.928 26.458 1.00 62.72 226 LYS A C 1
ATOM 1829 O O . LYS A 1 226 ? -20.018 14.711 27.365 1.00 62.72 226 LYS A O 1
ATOM 1834 N N . LYS A 1 227 ? -20.446 13.927 25.307 1.00 53.81 227 LYS A N 1
ATOM 1835 C CA . LYS A 1 227 ? -21.541 14.879 25.037 1.00 53.81 227 LYS A CA 1
ATOM 1836 C C . LYS A 1 227 ? -22.732 14.700 25.975 1.00 53.81 227 LYS A C 1
ATOM 1838 O O . LYS A 1 227 ? -23.324 15.689 26.373 1.00 53.81 227 LYS A O 1
ATOM 1843 N N . THR A 1 228 ? -23.047 13.469 26.373 1.00 50.44 228 THR A N 1
ATOM 1844 C CA . THR A 1 228 ? -24.176 13.190 27.275 1.00 50.44 228 THR A CA 1
ATOM 1845 C C . THR A 1 228 ? -23.954 13.634 28.721 1.00 50.44 228 THR A C 1
ATOM 1847 O O . THR A 1 228 ? -24.921 13.727 29.459 1.00 50.44 228 THR A O 1
ATOM 1850 N N . VAL A 1 229 ? -22.711 13.897 29.142 1.00 51.28 229 VAL A N 1
ATOM 1851 C CA . VAL A 1 229 ? -22.388 14.252 30.540 1.00 51.28 229 VAL A CA 1
ATOM 1852 C C . VAL A 1 229 ? -22.281 15.770 30.749 1.00 51.28 229 VAL A C 1
ATOM 1854 O O . VAL A 1 229 ? -22.347 16.232 31.878 1.00 51.28 229 VAL A O 1
ATOM 1857 N N . ILE A 1 230 ? -22.125 16.563 29.682 1.00 53.28 230 ILE A N 1
ATOM 1858 C CA . ILE A 1 230 ? -21.864 18.014 29.782 1.00 53.28 230 ILE A CA 1
ATOM 1859 C C . ILE A 1 230 ? -23.163 18.851 29.700 1.00 53.28 230 ILE A C 1
ATOM 1861 O O . ILE A 1 230 ? -23.139 20.035 30.020 1.00 53.28 230 ILE A O 1
ATOM 1865 N N . ASP A 1 231 ? -24.303 18.249 29.337 1.00 45.47 231 ASP A N 1
ATOM 1866 C CA . ASP A 1 231 ? -25.599 18.949 29.233 1.00 45.47 231 ASP A CA 1
ATOM 1867 C C . ASP A 1 231 ? -26.451 18.916 30.524 1.00 45.47 231 ASP A C 1
ATOM 1869 O O . ASP A 1 231 ? -27.538 19.495 30.548 1.00 45.47 231 ASP A O 1
ATOM 1873 N N . GLU A 1 232 ? -25.969 18.318 31.620 1.00 48.19 232 GLU A N 1
ATOM 1874 C CA . GLU A 1 232 ? -26.665 18.326 32.917 1.00 48.19 232 GLU A CA 1
ATOM 1875 C C . GLU A 1 232 ? -25.764 18.899 34.031 1.00 48.19 232 GLU A C 1
ATOM 1877 O O . GLU A 1 232 ? -24.874 18.233 34.546 1.00 48.19 232 GLU A O 1
ATOM 1882 N N . GLU A 1 233 ? -26.056 20.153 34.395 1.00 42.31 233 GLU A N 1
ATOM 1883 C CA . GLU A 1 233 ? -25.646 20.882 35.611 1.00 42.31 233 GLU A CA 1
ATOM 1884 C C . GLU A 1 233 ? -24.206 21.437 35.746 1.00 42.31 233 GLU A C 1
ATOM 1886 O O . GLU A 1 233 ? -23.190 20.749 35.715 1.00 42.31 233 GLU A O 1
ATOM 1891 N N . TYR A 1 234 ? -24.157 22.759 35.966 1.00 51.50 234 TYR A N 1
ATOM 1892 C CA . TYR A 1 234 ? -22.990 23.536 36.388 1.00 51.50 234 TYR A CA 1
ATOM 1893 C C . TYR A 1 234 ? -22.607 23.242 37.856 1.00 51.50 234 TYR A C 1
ATOM 1895 O O . TYR A 1 234 ? -23.465 22.943 38.679 1.00 51.50 234 TYR A O 1
ATOM 1903 N N . ASP A 1 235 ? -21.325 23.478 38.167 1.00 44.09 235 ASP A N 1
ATOM 1904 C CA . ASP A 1 235 ? -20.665 23.510 39.488 1.00 44.09 235 ASP A CA 1
ATOM 1905 C C . ASP A 1 235 ? -20.264 22.175 40.146 1.00 44.09 235 ASP A C 1
ATOM 1907 O O . ASP A 1 235 ? -20.867 21.691 41.099 1.00 44.09 235 ASP A O 1
ATOM 1911 N N . THR A 1 236 ? -19.116 21.634 39.720 1.00 39.12 236 THR A N 1
ATOM 1912 C CA . THR A 1 236 ? -18.052 21.083 40.596 1.00 39.12 236 THR A CA 1
ATOM 1913 C C . THR A 1 236 ? -16.815 20.747 39.745 1.00 39.12 236 THR A C 1
ATOM 1915 O O . THR A 1 236 ? -16.968 20.410 38.571 1.00 39.12 236 THR A O 1
ATOM 1918 N N . PRO A 1 237 ? -15.572 20.813 40.273 1.00 40.22 237 PRO A N 1
ATOM 1919 C CA . PRO A 1 237 ? -14.395 20.335 39.554 1.00 40.22 237 PRO A CA 1
ATOM 1920 C C . PRO A 1 237 ? -14.421 18.802 39.557 1.00 40.22 237 PRO A C 1
ATOM 1922 O O . PRO A 1 237 ? -13.772 18.146 40.374 1.00 40.22 237 PRO A O 1
ATOM 1925 N N . SER A 1 238 ? -15.241 18.220 38.686 1.00 43.06 238 SER A N 1
ATOM 1926 C CA . SER A 1 238 ? -15.316 16.782 38.506 1.00 43.06 238 SER A CA 1
ATOM 1927 C C . SER A 1 238 ? -14.056 16.332 37.769 1.00 43.06 238 SER A C 1
ATOM 1929 O O . SER A 1 238 ? -13.805 16.658 36.610 1.00 43.06 238 SER A O 1
ATOM 1931 N N . THR A 1 239 ? -13.219 15.574 38.473 1.00 44.94 239 THR A N 1
ATOM 1932 C CA . THR A 1 239 ? -12.327 14.613 37.824 1.00 44.94 239 THR A CA 1
ATOM 1933 C C . THR A 1 239 ? -13.211 13.805 36.887 1.00 44.94 239 THR A C 1
ATOM 1935 O O . THR A 1 239 ? -14.141 13.151 37.353 1.00 44.94 239 THR A O 1
ATOM 1938 N N . SER A 1 240 ? -13.015 13.926 35.572 1.00 47.81 240 SER A N 1
ATOM 1939 C CA . SER A 1 240 ? -13.885 13.262 34.606 1.00 47.81 240 SER A CA 1
ATOM 1940 C C . SER A 1 240 ? -13.895 11.765 34.908 1.00 47.81 240 SER A C 1
ATOM 1942 O O . SER A 1 240 ? -12.900 11.078 34.675 1.00 47.81 240 SER A O 1
ATOM 1944 N N . THR A 1 241 ? -15.000 11.252 35.446 1.00 53.47 241 THR A N 1
ATOM 1945 C CA . THR A 1 241 ? -15.212 9.838 35.776 1.00 53.47 241 THR A CA 1
ATOM 1946 C C . THR A 1 241 ? -15.486 9.050 34.497 1.00 53.47 241 THR A C 1
ATOM 1948 O O . THR A 1 241 ? -16.491 8.355 34.361 1.00 53.47 241 THR A O 1
ATOM 1951 N N . SER A 1 242 ? -14.609 9.194 33.501 1.00 63.62 242 SER A N 1
ATOM 1952 C CA . SER A 1 242 ? -14.710 8.425 32.270 1.00 63.62 242 SER A CA 1
ATOM 1953 C C . SER A 1 242 ? -14.577 6.947 32.624 1.00 63.62 242 SER A C 1
ATOM 1955 O O . SER A 1 242 ? -13.636 6.552 33.316 1.00 63.62 242 SER A O 1
ATOM 1957 N N . ALA A 1 243 ? -15.556 6.142 32.203 1.00 77.00 243 ALA A N 1
ATOM 1958 C CA . ALA A 1 243 ? -15.534 4.708 32.440 1.00 77.00 243 ALA A CA 1
ATOM 1959 C C . ALA A 1 243 ? -14.225 4.113 31.886 1.00 77.00 243 ALA A C 1
ATOM 1961 O O . ALA A 1 243 ? -13.815 4.482 30.780 1.00 77.00 243 ALA A O 1
ATOM 1962 N N . PRO A 1 244 ? -13.562 3.211 32.629 1.00 88.62 244 PRO A N 1
ATOM 1963 C CA . PRO A 1 244 ? -12.294 2.652 32.194 1.00 88.62 244 PRO A CA 1
ATOM 1964 C C . PRO A 1 244 ? -12.452 1.880 30.880 1.00 88.62 244 PRO A C 1
ATOM 1966 O O . PRO A 1 244 ? -13.406 1.120 30.700 1.00 88.62 244 PRO A O 1
ATOM 1969 N N . VAL A 1 245 ? -11.487 2.041 29.977 1.00 93.25 245 VAL A N 1
ATOM 1970 C CA . VAL A 1 245 ? -11.420 1.319 28.701 1.00 93.25 245 VAL A CA 1
ATOM 1971 C C . VAL A 1 245 ? -10.486 0.123 28.842 1.00 93.25 245 VAL A C 1
ATOM 1973 O O . VAL A 1 245 ? -9.360 0.253 29.317 1.00 93.25 245 VAL A O 1
ATOM 1976 N N . ILE A 1 246 ? -10.927 -1.052 28.395 1.00 94.31 246 ILE A N 1
ATOM 1977 C CA . ILE A 1 246 ? -10.067 -2.235 28.287 1.00 94.31 246 ILE A CA 1
ATOM 1978 C C . ILE A 1 246 ? -9.648 -2.386 26.828 1.00 94.31 246 ILE A C 1
ATOM 1980 O O . ILE A 1 246 ? -10.491 -2.574 25.952 1.00 94.31 246 ILE A O 1
ATOM 1984 N N . VAL A 1 247 ? -8.344 -2.331 26.567 1.00 95.00 247 VAL A N 1
ATOM 1985 C CA . VAL A 1 247 ? -7.774 -2.574 25.238 1.00 95.00 247 VAL A CA 1
ATOM 1986 C C . VAL A 1 247 ? -7.143 -3.957 25.228 1.00 95.00 247 VAL A C 1
ATOM 1988 O O . VAL A 1 247 ? -6.212 -4.211 25.986 1.00 95.00 247 VAL A O 1
ATOM 1991 N N . VAL A 1 248 ? -7.626 -4.846 24.361 1.00 93.12 248 VAL A N 1
ATOM 1992 C CA . VAL A 1 248 ? -7.096 -6.209 24.213 1.00 93.12 248 VAL A CA 1
ATOM 1993 C C . VAL A 1 248 ? -6.283 -6.311 22.924 1.00 93.12 248 VAL A C 1
ATOM 1995 O O . VAL A 1 248 ? -6.793 -6.012 21.846 1.00 93.12 248 VAL A O 1
ATOM 1998 N N . GLY A 1 249 ? -5.031 -6.754 23.027 1.00 90.75 249 GLY A N 1
ATOM 1999 C CA . GLY A 1 249 ? -4.137 -6.984 21.886 1.00 90.75 249 GLY A CA 1
ATOM 2000 C C . GLY A 1 249 ? -2.777 -6.302 22.026 1.00 90.75 249 GLY A C 1
ATOM 2001 O O . GLY A 1 249 ? -2.577 -5.440 22.875 1.00 90.75 249 GLY A O 1
ATOM 2002 N N . ASP A 1 250 ? -1.832 -6.709 21.190 1.00 89.88 250 ASP A N 1
ATOM 2003 C CA . ASP A 1 250 ? -0.424 -6.288 21.181 1.00 89.88 250 ASP A CA 1
ATOM 2004 C C . ASP A 1 250 ? 0.001 -5.622 19.860 1.00 89.88 250 ASP A C 1
ATOM 2006 O O . ASP A 1 250 ? 1.169 -5.296 19.660 1.00 89.88 250 ASP A O 1
ATOM 2010 N N . GLY A 1 251 ? -0.950 -5.409 18.948 1.00 89.19 251 GLY A N 1
ATOM 2011 C CA . GLY A 1 251 ? -0.707 -4.781 17.655 1.00 89.19 251 GLY A CA 1
ATOM 2012 C C . GLY A 1 251 ? -0.701 -3.253 17.706 1.00 89.19 251 GLY A C 1
ATOM 2013 O O . GLY A 1 251 ? -1.095 -2.627 18.690 1.00 89.19 251 GLY A O 1
ATOM 2014 N N . VAL A 1 252 ? -0.332 -2.642 16.576 1.00 87.44 252 VAL A N 1
ATOM 2015 C CA . VAL A 1 252 ? -0.298 -1.178 16.394 1.00 87.44 252 VAL A CA 1
ATOM 2016 C C . VAL A 1 252 ? -1.633 -0.525 16.766 1.00 87.44 252 VAL A C 1
ATOM 2018 O O . VAL A 1 252 ? -1.649 0.453 17.505 1.00 87.44 252 VAL A O 1
ATOM 2021 N N . SER A 1 253 ? -2.759 -1.108 16.345 1.00 89.38 253 SER A N 1
ATOM 2022 C CA . SER A 1 253 ? -4.087 -0.572 16.667 1.00 89.38 253 SER A CA 1
ATOM 2023 C C . SER A 1 253 ? -4.368 -0.535 18.172 1.00 89.38 253 SER A C 1
ATOM 2025 O O . SER A 1 253 ? -5.017 0.393 18.643 1.00 89.38 253 SER A O 1
ATOM 2027 N N . SER A 1 254 ? -3.864 -1.505 18.944 1.00 92.44 254 SER A N 1
ATOM 2028 C CA . SER A 1 254 ? -3.999 -1.502 20.406 1.00 92.44 254 SER A CA 1
ATOM 2029 C C . SER A 1 254 ? -3.220 -0.338 21.023 1.00 92.44 254 SER A C 1
ATOM 2031 O O . SER A 1 254 ? -3.734 0.337 21.912 1.00 92.44 254 SER A O 1
ATOM 2033 N N . VAL A 1 255 ? -2.019 -0.049 20.512 1.00 91.81 255 VAL A N 1
ATOM 2034 C CA . VAL A 1 255 ? -1.214 1.104 20.947 1.00 91.81 255 VAL A CA 1
ATOM 2035 C C . VAL A 1 255 ? -1.924 2.423 20.635 1.00 91.81 255 VAL A C 1
ATOM 2037 O O . VAL A 1 255 ? -1.977 3.293 21.501 1.00 91.81 255 VAL A O 1
ATOM 2040 N N . ASP A 1 256 ? -2.522 2.559 19.448 1.00 91.69 256 ASP A N 1
ATOM 2041 C CA . ASP A 1 256 ? -3.292 3.754 19.078 1.00 91.69 256 ASP A CA 1
ATOM 2042 C C . ASP A 1 256 ? -4.507 3.964 19.997 1.00 91.69 256 ASP A C 1
ATOM 2044 O O . ASP A 1 256 ? -4.756 5.086 20.442 1.00 91.69 256 ASP A O 1
ATOM 2048 N N . CYS A 1 257 ? -5.230 2.891 20.344 1.00 94.00 257 CYS A N 1
ATOM 2049 C CA . CYS A 1 257 ? -6.334 2.949 21.306 1.00 94.00 257 CYS A CA 1
ATOM 2050 C C . CYS A 1 257 ? -5.867 3.416 22.692 1.00 94.00 257 CYS A C 1
ATOM 2052 O O . CYS A 1 257 ? -6.479 4.310 23.277 1.00 94.00 257 CYS A O 1
ATOM 2054 N N . VAL A 1 258 ? -4.788 2.824 23.220 1.00 94.56 258 VAL A N 1
ATOM 2055 C CA . VAL A 1 258 ? -4.229 3.186 24.534 1.00 94.56 258 VAL A CA 1
ATOM 2056 C C . VAL A 1 258 ? -3.785 4.642 24.536 1.00 94.56 258 VAL A C 1
ATOM 2058 O O . VAL A 1 258 ? -4.167 5.400 25.424 1.00 94.56 258 VAL A O 1
ATOM 2061 N N . ARG A 1 259 ? -3.034 5.052 23.510 1.00 92.38 259 ARG A N 1
ATOM 2062 C CA . ARG A 1 259 ? -2.578 6.431 23.348 1.00 92.38 259 ARG A CA 1
ATOM 2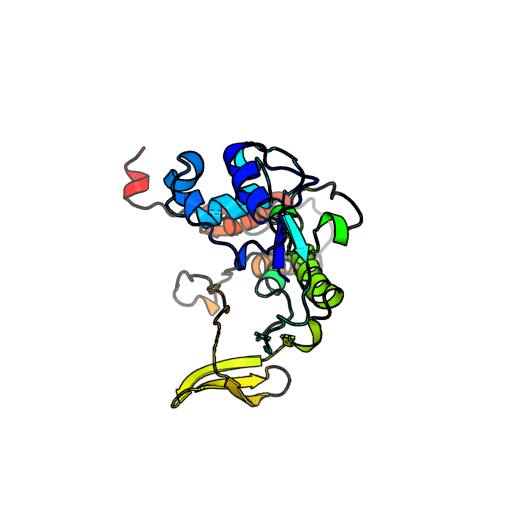063 C C . ARG A 1 259 ? -3.749 7.411 23.337 1.00 92.38 259 ARG A C 1
ATOM 2065 O O . ARG A 1 259 ? -3.707 8.393 24.068 1.00 92.38 259 ARG A O 1
ATOM 2072 N N . HIS A 1 260 ? -4.798 7.122 22.568 1.00 91.75 260 HIS A N 1
ATOM 2073 C CA . HIS A 1 260 ? -5.984 7.974 22.510 1.00 91.75 260 HIS A CA 1
ATOM 2074 C C . HIS A 1 260 ? -6.686 8.110 23.870 1.00 91.75 260 HIS A C 1
ATOM 2076 O O . HIS A 1 260 ? -7.151 9.196 24.211 1.00 91.75 260 HIS A O 1
ATOM 2082 N N . CYS A 1 261 ? -6.759 7.027 24.653 1.00 92.44 261 CYS A N 1
ATOM 2083 C CA . CYS A 1 261 ? -7.324 7.077 26.003 1.00 92.44 261 CYS A CA 1
ATOM 2084 C C . CYS A 1 261 ? -6.478 7.967 26.925 1.00 92.44 261 CYS A C 1
ATOM 2086 O O . CYS A 1 261 ? -7.023 8.845 27.591 1.00 92.44 261 CYS A O 1
ATOM 2088 N N . LEU A 1 262 ? -5.152 7.792 26.910 1.00 92.19 262 LEU A N 1
ATOM 2089 C CA . LEU A 1 262 ? -4.220 8.573 27.730 1.00 92.19 262 LEU A CA 1
ATOM 2090 C C . LEU A 1 262 ? -4.227 10.066 27.374 1.00 92.19 262 LEU A C 1
ATOM 2092 O O . LEU A 1 262 ? -4.261 10.897 28.270 1.00 92.19 262 LEU A O 1
ATOM 2096 N N . GLU A 1 263 ? -4.265 10.418 26.086 1.00 90.38 263 GLU A N 1
ATOM 2097 C CA . GLU A 1 263 ? -4.349 11.815 25.616 1.00 90.38 263 GLU A CA 1
ATOM 2098 C C . GLU A 1 263 ? -5.643 12.531 26.054 1.00 90.38 263 GLU A C 1
ATOM 2100 O O . GLU A 1 263 ? -5.756 13.748 25.914 1.00 90.38 263 GLU A O 1
ATOM 2105 N N . ARG A 1 264 ? -6.636 11.787 26.556 1.00 88.56 264 ARG A N 1
ATOM 2106 C CA . ARG A 1 264 ? -7.954 12.291 26.973 1.00 88.56 264 ARG A CA 1
ATOM 2107 C C . ARG A 1 264 ? -8.242 12.055 28.454 1.00 88.56 264 ARG A C 1
ATOM 2109 O O . ARG A 1 264 ? -9.410 12.180 28.837 1.00 88.56 264 ARG A O 1
ATOM 2116 N N . ASP A 1 265 ? -7.220 11.677 29.222 1.00 89.19 265 ASP A N 1
ATOM 2117 C CA . ASP A 1 265 ? -7.298 11.329 30.644 1.00 89.19 265 ASP A CA 1
ATOM 2118 C C . ASP A 1 265 ? -8.343 10.236 30.950 1.00 89.19 265 ASP A C 1
ATOM 2120 O O . ASP A 1 265 ? -8.995 10.234 31.994 1.00 89.19 265 ASP A O 1
ATOM 2124 N N . ILE A 1 266 ? -8.526 9.286 30.025 1.00 90.75 266 ILE A N 1
ATOM 2125 C CA . ILE A 1 266 ? -9.433 8.143 30.189 1.00 90.75 266 ILE A CA 1
ATOM 2126 C C . ILE A 1 266 ? -8.648 6.982 30.816 1.00 90.75 266 ILE A C 1
ATOM 2128 O O . ILE A 1 266 ? -7.658 6.537 30.221 1.00 90.75 266 ILE A O 1
ATOM 2132 N N . PRO A 1 267 ? -9.077 6.441 31.975 1.00 92.94 267 PRO A N 1
ATOM 2133 C CA . PRO A 1 267 ? -8.433 5.278 32.574 1.00 92.94 267 PRO A CA 1
ATOM 2134 C C . PRO A 1 267 ? -8.423 4.099 31.597 1.00 92.94 267 PRO A C 1
ATOM 2136 O O . PRO A 1 267 ? -9.461 3.733 31.046 1.00 92.94 267 PRO A O 1
ATOM 2139 N N . VAL A 1 268 ? -7.259 3.485 31.383 1.00 95.00 268 VAL A N 1
ATOM 2140 C CA . VAL A 1 268 ? -7.104 2.398 30.411 1.00 95.00 268 VAL A CA 1
ATOM 2141 C C . VAL A 1 268 ? -6.379 1.202 31.013 1.00 95.00 268 VAL A C 1
ATOM 2143 O O . VAL A 1 268 ? -5.346 1.342 31.666 1.00 95.00 268 VAL A O 1
ATOM 2146 N N . VAL A 1 269 ? -6.919 0.009 30.771 1.00 95.81 269 VAL A N 1
ATOM 2147 C CA . VAL A 1 269 ? -6.287 -1.274 31.087 1.00 95.81 269 VAL A CA 1
ATOM 2148 C C . VAL A 1 269 ? -5.871 -1.930 29.777 1.00 95.81 269 VAL A C 1
ATOM 2150 O O . VAL A 1 269 ? -6.715 -2.314 28.966 1.00 95.81 269 VAL A O 1
ATOM 2153 N N . HIS A 1 270 ? -4.563 -2.063 29.560 1.00 95.19 270 HIS A N 1
ATOM 2154 C CA . HIS A 1 270 ? -4.017 -2.719 28.373 1.00 95.19 270 HIS A CA 1
ATOM 2155 C C . HIS A 1 270 ? -3.749 -4.199 28.661 1.00 95.19 270 HIS A C 1
ATOM 2157 O O . HIS A 1 270 ? -2.878 -4.550 29.453 1.00 95.19 270 HIS A O 1
ATOM 2163 N N . VAL A 1 271 ? -4.519 -5.075 28.018 1.00 93.81 271 VAL A N 1
ATOM 2164 C CA . VAL A 1 271 ? -4.434 -6.529 28.155 1.00 93.81 271 VAL A CA 1
ATOM 2165 C C . VAL A 1 271 ? -3.716 -7.114 26.943 1.00 93.81 271 VAL A C 1
ATOM 2167 O O . VAL A 1 271 ? -4.248 -7.149 25.832 1.00 93.81 271 VAL A O 1
ATOM 2170 N N . ILE A 1 272 ? -2.512 -7.628 27.172 1.00 89.94 272 ILE A N 1
ATOM 2171 C CA . ILE A 1 272 ? -1.705 -8.299 26.152 1.00 89.94 272 ILE A CA 1
ATOM 2172 C C . ILE A 1 272 ? -1.835 -9.810 26.336 1.00 89.94 272 ILE A C 1
ATOM 2174 O O . ILE A 1 272 ? -1.527 -10.352 27.400 1.00 89.94 272 ILE A O 1
ATOM 2178 N N . ARG A 1 273 ? -2.286 -10.511 25.291 1.00 81.38 273 ARG A N 1
ATOM 2179 C CA . ARG A 1 273 ? -2.325 -11.975 25.299 1.00 81.38 273 ARG A CA 1
ATOM 2180 C C . ARG A 1 273 ? -0.906 -12.502 25.114 1.00 81.38 273 ARG A C 1
ATOM 2182 O O . ARG A 1 273 ? -0.306 -12.266 24.077 1.00 81.38 273 ARG A O 1
ATOM 2189 N N . ARG A 1 274 ? -0.421 -13.286 26.075 1.00 80.31 274 ARG A N 1
ATOM 2190 C CA . ARG A 1 274 ? 0.800 -14.081 25.918 1.00 80.31 274 ARG A CA 1
ATOM 2191 C C . ARG A 1 274 ? 0.460 -15.540 25.649 1.00 80.31 274 ARG A C 1
ATOM 2193 O O . ARG A 1 274 ? -0.485 -16.102 26.206 1.00 80.31 274 ARG A O 1
ATOM 2200 N N . THR A 1 275 ? 1.235 -16.168 24.786 1.00 74.69 275 THR A N 1
ATOM 2201 C CA . THR A 1 275 ? 1.264 -17.615 24.610 1.00 74.69 275 THR A CA 1
ATOM 2202 C C . THR A 1 275 ? 2.020 -18.271 25.767 1.00 74.69 275 THR A C 1
ATOM 2204 O O . THR A 1 275 ? 2.868 -17.661 26.416 1.00 74.69 275 THR A O 1
ATOM 2207 N N . LEU A 1 276 ? 1.772 -19.564 25.999 1.00 70.81 276 LEU A N 1
ATOM 2208 C CA . LEU A 1 276 ? 2.532 -20.347 26.984 1.00 70.81 276 LEU A CA 1
ATOM 2209 C C . LEU A 1 276 ? 4.043 -20.353 26.707 1.00 70.81 276 LEU A C 1
ATOM 2211 O O . LEU A 1 276 ? 4.826 -20.562 27.626 1.00 70.81 276 LEU A O 1
ATOM 2215 N N . ARG A 1 277 ? 4.455 -20.144 25.451 1.00 72.38 277 ARG A N 1
ATOM 2216 C CA . ARG A 1 277 ? 5.867 -20.044 25.076 1.00 72.38 277 ARG A CA 1
ATOM 2217 C C . ARG A 1 277 ? 6.482 -18.735 25.574 1.00 72.38 277 ARG A C 1
ATOM 2219 O O . ARG A 1 277 ? 7.572 -18.775 26.124 1.00 72.38 277 ARG A O 1
ATOM 2226 N N . GLU A 1 278 ? 5.768 -17.624 25.429 1.00 75.12 278 GLU A N 1
ATOM 2227 C CA . GLU A 1 278 ? 6.208 -16.288 25.866 1.00 75.12 278 GLU A CA 1
ATOM 2228 C C . GLU A 1 278 ? 6.188 -16.129 27.391 1.00 75.12 278 GLU A C 1
ATOM 2230 O O . GLU A 1 278 ? 6.964 -15.357 27.938 1.00 75.12 278 GLU A O 1
ATOM 2235 N N . LEU A 1 279 ? 5.336 -16.882 28.093 1.00 69.88 279 LEU A N 1
ATOM 2236 C CA . LEU A 1 279 ? 5.307 -16.917 29.561 1.00 69.88 279 LEU A CA 1
ATOM 2237 C C . LEU A 1 279 ? 6.441 -17.749 30.185 1.00 69.88 279 LEU A C 1
ATOM 2239 O O . LEU A 1 279 ? 6.680 -17.639 31.379 1.00 69.88 279 LEU A O 1
ATOM 2243 N N . ARG A 1 280 ? 7.101 -18.621 29.411 1.00 72.94 280 ARG A N 1
ATOM 2244 C CA . ARG A 1 280 ? 8.182 -19.509 29.889 1.00 72.94 280 ARG A CA 1
ATOM 2245 C C . ARG A 1 280 ? 9.586 -18.968 29.616 1.00 72.94 280 ARG A C 1
ATOM 2247 O O . ARG A 1 280 ? 10.554 -19.605 30.012 1.00 72.94 280 ARG A O 1
ATOM 2254 N N . SER A 1 281 ? 9.693 -17.865 28.882 1.00 62.31 281 SER A N 1
ATOM 2255 C CA . SER A 1 281 ? 10.956 -17.217 28.514 1.00 62.31 281 SER A CA 1
ATOM 2256 C C . SER A 1 281 ? 11.331 -16.046 29.432 1.00 62.31 281 SER A C 1
ATOM 2258 O O . SER A 1 281 ? 12.149 -15.224 29.030 1.00 62.31 281 SER A O 1
ATOM 2260 N N . GLU A 1 282 ? 10.722 -15.958 30.619 1.00 48.09 282 GLU A N 1
ATOM 2261 C CA . GLU A 1 282 ? 11.104 -15.029 31.696 1.00 48.09 282 GLU A CA 1
ATOM 2262 C C . GLU A 1 282 ? 12.010 -15.707 32.728 1.00 48.09 282 GLU A C 1
ATOM 2264 O O . GLU A 1 282 ? 11.766 -16.898 33.038 1.00 48.09 282 GLU A O 1
#

Nearest PDB structures (foldseek):
  5nmx-assembly1_A-2  TM=6.760E-01  e=1.298E-05  Zonocerus variegatus
  5nmw-assembly1_A-2  TM=6.308E-01  e=1.011E-05  Zonocerus variegatus
  7d4k-assembly1_B  TM=6.448E-01  e=3.520E-05  Candidatus Pelagibacter sp. HTCC7211
  8odw-assembly1_A  TM=6.760E-01  e=1.573E-04  Gynuella sunshinyii
  4ap3-assembly1_A  TM=6.321E-01  e=7.030E-04  Rhodococcus rhodochrous

Mean predicted aligned error: 8.1 Å

Solvent-accessible surface area (backbone atoms only — not comparable to full-atom values): 17186 Å² total; per-residue (Å²): 116,42,49,24,59,28,83,90,36,65,54,89,53,60,71,62,34,54,63,47,57,79,48,38,95,43,37,60,88,80,49,90,65,70,69,42,56,76,36,72,88,29,37,77,71,81,40,20,69,61,48,50,50,49,42,32,59,36,34,48,54,93,79,67,46,90,50,74,40,23,54,40,61,44,79,59,76,90,74,60,73,94,70,75,46,72,31,56,50,63,74,44,60,68,39,72,73,49,38,55,76,46,57,45,92,56,54,44,65,83,67,45,50,90,81,50,42,52,37,71,72,70,73,44,79,66,93,59,57,49,44,31,27,46,56,53,20,49,49,51,39,49,50,34,55,77,72,65,44,51,88,37,55,42,61,26,36,39,74,75,47,77,48,77,57,89,82,30,35,42,40,30,32,35,24,74,84,75,64,49,74,50,77,47,80,35,79,72,86,84,90,83,84,78,86,85,74,76,86,74,88,82,56,87,68,46,92,82,43,100,73,72,86,48,60,42,62,43,52,56,52,56,54,54,59,53,59,72,60,73,80,63,83,87,91,73,93,68,75,71,82,52,75,71,44,78,42,75,47,82,50,71,66,36,52,52,45,52,50,56,30,56,80,65,70,29,49,70,47,80,43,66,84,73,52,77,69,67,69,66,73,115

Secondary structure (DSSP, 8-state):
-EEEE-TTS--SSHHHHHHHHTTTTS-GGGS--GGGGG-HHHHTTS-HHHHHHHHHHSTTGGGT--PPPSEEEE--GGG-----EEESSSTTGGGGTS-TTPBPSS-SGGG-BTTB-HHHHHTS--SSSS-BHHHHHHHHHHHHHHTT-GGGEEESEEEEEEEEETTEEEEEEEETTT--EEEEEES---------PPPP---TTGGGS---SSHHHHHHHHHHHHHHHHSS---------PPPEEEE-SSHHHHHHHHHHHTTT--EEEEPPPPTTTTS--

Radius of gyration: 24.57 Å; Cα contacts (8 Å, |Δi|>4): 339; chains: 1; bounding box: 58×46×67 Å

InterPro domains:
  IPR029731 OSGIN 1/2 [PTHR15192] (2-278)
  IPR036188 FAD/NAD(P)-binding domain superfamily [G3DSA:3.50.50.60] (74-282)
  IPR036188 FAD/NAD(P)-binding domain superfamily [SSF51905] (90-274)